Protein AF-A0A368BT81-F1 (afdb_monomer_lite)

Structure (mmCIF, N/CA/C/O backbone):
data_AF-A0A368BT81-F1
#
_entry.id   AF-A0A368BT81-F1
#
loop_
_atom_site.group_PDB
_atom_site.id
_atom_site.type_symbol
_atom_site.label_atom_id
_atom_site.label_alt_id
_atom_site.label_comp_id
_atom_site.label_asym_id
_atom_site.label_entity_id
_atom_site.label_seq_id
_atom_site.pdbx_PDB_ins_code
_atom_site.Cartn_x
_atom_site.Cartn_y
_atom_site.Cartn_z
_atom_site.occupancy
_atom_site.B_iso_or_equiv
_atom_site.auth_seq_id
_atom_site.auth_comp_id
_atom_site.auth_asym_id
_atom_site.auth_atom_id
_atom_site.pdbx_PDB_model_num
ATOM 1 N N . MET A 1 1 ? 61.295 -5.530 45.906 1.00 39.19 1 MET A N 1
ATOM 2 C CA . MET A 1 1 ? 62.249 -4.991 46.904 1.00 39.19 1 MET A CA 1
ATOM 3 C C . MET A 1 1 ? 62.894 -3.733 46.346 1.00 39.19 1 MET A C 1
ATOM 5 O O . MET A 1 1 ? 63.171 -3.727 45.154 1.00 39.19 1 MET A O 1
ATOM 9 N N . LYS A 1 2 ? 63.179 -2.768 47.238 1.00 37.91 2 LYS A N 1
ATOM 10 C CA . LYS A 1 2 ? 63.785 -1.427 47.054 1.00 37.91 2 LYS A CA 1
ATOM 11 C C . LYS A 1 2 ? 62.760 -0.340 46.673 1.00 37.91 2 LYS A C 1
ATOM 13 O O . LYS A 1 2 ? 62.373 -0.255 45.520 1.00 37.91 2 LYS A O 1
ATOM 18 N N . ALA A 1 3 ? 62.075 0.292 47.638 1.00 44.56 3 ALA A N 1
ATOM 19 C CA . ALA A 1 3 ? 62.545 1.270 48.649 1.00 44.56 3 ALA A CA 1
ATOM 20 C C . ALA A 1 3 ? 62.992 2.573 47.956 1.00 44.56 3 ALA A C 1
ATOM 22 O O . ALA A 1 3 ? 63.859 2.506 47.097 1.00 44.56 3 ALA A O 1
ATOM 23 N N . LEU A 1 4 ? 62.353 3.732 48.144 1.00 42.94 4 LEU A N 1
ATOM 24 C CA . LEU A 1 4 ? 62.152 4.552 49.359 1.00 42.94 4 LEU A CA 1
ATOM 25 C C . LEU A 1 4 ? 62.908 5.869 49.096 1.00 42.94 4 LEU A C 1
ATOM 27 O O . LEU A 1 4 ? 64.053 5.793 48.676 1.00 42.94 4 LEU A O 1
ATOM 31 N N . PHE A 1 5 ? 62.266 7.022 49.317 1.00 42.41 5 PHE A N 1
ATOM 32 C CA . PHE A 1 5 ? 62.770 8.253 49.971 1.00 42.41 5 PHE A CA 1
ATOM 33 C C . PHE A 1 5 ? 61.953 9.467 49.464 1.00 42.41 5 PHE A C 1
ATOM 35 O O . PHE A 1 5 ? 61.964 9.735 48.271 1.00 42.41 5 PHE A O 1
ATOM 42 N N . LEU A 1 6 ? 61.013 10.055 50.219 1.00 39.91 6 LEU A N 1
ATOM 43 C CA . LEU A 1 6 ? 61.105 10.924 51.417 1.00 39.91 6 LEU A CA 1
ATOM 44 C C . LEU A 1 6 ? 61.623 12.349 51.120 1.00 39.91 6 LEU A C 1
ATOM 46 O O . LEU A 1 6 ? 62.578 12.504 50.371 1.00 39.91 6 LEU A O 1
ATOM 50 N N . PHE A 1 7 ? 61.020 13.316 51.832 1.00 41.81 7 PHE A N 1
ATOM 51 C CA . PHE A 1 7 ? 61.284 14.768 51.977 1.00 41.81 7 PHE A CA 1
ATOM 52 C C . PHE A 1 7 ? 60.368 15.707 51.158 1.00 41.81 7 PHE A C 1
ATOM 54 O O . PHE A 1 7 ? 60.440 15.705 49.939 1.00 41.81 7 PHE A O 1
ATOM 61 N N . LEU A 1 8 ? 59.371 16.431 51.703 1.00 36.88 8 LEU A N 1
ATOM 62 C CA . LEU A 1 8 ? 59.187 17.264 52.924 1.00 36.88 8 LEU A CA 1
ATOM 63 C C . LEU A 1 8 ? 59.533 18.756 52.694 1.00 36.88 8 LEU A C 1
ATOM 65 O O . LEU A 1 8 ? 60.581 19.069 52.144 1.00 36.88 8 LEU A O 1
ATOM 69 N N . PHE A 1 9 ? 58.651 19.611 53.241 1.00 36.41 9 PHE A N 1
ATOM 70 C CA . PHE A 1 9 ? 58.668 21.077 53.457 1.00 36.41 9 PHE A CA 1
ATOM 71 C C . PHE A 1 9 ? 58.019 21.964 52.370 1.00 36.41 9 PHE A C 1
ATOM 73 O O . PHE A 1 9 ? 58.497 22.033 51.248 1.00 36.41 9 PHE A O 1
ATOM 80 N N . LEU A 1 10 ? 56.808 22.515 52.581 1.00 44.69 10 LEU A N 1
ATOM 81 C CA . LEU A 1 10 ? 56.410 23.695 53.397 1.00 44.69 10 LEU A CA 1
ATOM 82 C C . LEU A 1 10 ? 57.115 24.994 52.980 1.00 44.69 10 LEU A C 1
ATOM 84 O O . LEU A 1 10 ? 58.282 25.167 53.302 1.00 44.69 10 LEU A O 1
ATOM 88 N N . CYS A 1 11 ? 56.358 25.922 52.379 1.00 36.38 11 CYS A N 1
ATOM 89 C CA . CYS A 1 11 ? 56.450 27.365 52.633 1.00 36.38 11 CYS A CA 1
ATOM 90 C C . CYS A 1 11 ? 55.198 28.101 52.117 1.00 36.38 11 CYS A C 1
ATOM 92 O O . CYS A 1 11 ? 54.561 27.707 51.145 1.00 36.38 11 CYS A O 1
ATOM 94 N N . ILE A 1 12 ? 54.845 29.141 52.861 1.00 47.12 12 ILE A N 1
ATOM 95 C CA . ILE A 1 12 ? 53.570 29.858 52.953 1.00 47.12 12 ILE A CA 1
ATOM 96 C C . ILE A 1 12 ? 53.611 31.106 52.059 1.00 47.12 12 ILE A C 1
ATOM 98 O O . ILE A 1 12 ? 54.648 31.760 52.032 1.00 47.12 12 ILE A O 1
ATOM 102 N N . ALA A 1 13 ? 52.492 31.508 51.443 1.00 41.16 13 ALA A N 1
ATOM 103 C CA . ALA A 1 13 ? 52.152 32.927 51.249 1.00 41.16 13 ALA A CA 1
ATOM 104 C C . ALA A 1 13 ? 50.686 33.115 50.821 1.00 41.16 13 ALA A C 1
ATOM 106 O O . ALA A 1 13 ? 50.216 32.527 49.851 1.00 41.16 13 ALA A O 1
ATOM 107 N N . ASN A 1 14 ? 49.991 33.967 51.573 1.00 42.78 14 ASN A N 1
ATOM 108 C CA . ASN A 1 14 ? 48.639 34.461 51.342 1.00 42.78 14 ASN A CA 1
ATOM 109 C C . ASN A 1 14 ? 48.528 35.278 50.044 1.00 42.78 14 ASN A C 1
ATOM 111 O O . ASN A 1 14 ? 49.334 36.179 49.823 1.00 42.78 14 ASN A O 1
ATOM 115 N N . TYR A 1 15 ? 47.456 35.064 49.277 1.00 32.12 15 TYR A N 1
ATOM 116 C CA . TYR A 1 15 ? 46.885 36.085 48.397 1.00 32.12 15 TYR A CA 1
ATOM 117 C C . TYR A 1 15 ? 45.375 35.845 48.230 1.00 32.12 15 TYR A C 1
ATOM 119 O O . TYR A 1 15 ? 44.945 34.792 47.769 1.00 32.12 15 TYR A O 1
ATOM 127 N N . SER A 1 16 ? 44.583 36.828 48.645 1.00 41.78 16 SER A N 1
ATOM 128 C CA . SER A 1 16 ? 43.160 37.029 48.338 1.00 41.78 16 SER A CA 1
ATOM 129 C C . SER A 1 16 ? 43.106 38.432 47.717 1.00 41.78 16 SER A C 1
ATOM 131 O O . SER A 1 16 ? 43.841 39.286 48.227 1.00 41.78 16 SER A O 1
ATOM 133 N N . PRO A 1 17 ? 42.357 38.712 46.629 1.00 40.81 17 PRO A N 1
ATOM 134 C CA . PRO A 1 17 ? 40.891 38.818 46.714 1.00 40.81 17 PRO A CA 1
ATOM 135 C C . PRO A 1 17 ? 40.129 38.461 45.412 1.00 40.81 17 PRO A C 1
ATOM 137 O O . PRO A 1 17 ? 40.722 38.328 44.346 1.00 40.81 17 PRO A O 1
ATOM 140 N N . GLY A 1 18 ? 38.792 38.385 45.473 1.00 31.86 18 GLY A N 1
ATOM 141 C CA . GLY A 1 18 ? 37.951 38.502 44.270 1.00 31.86 18 GLY A CA 1
ATOM 142 C C . GLY A 1 18 ? 36.583 37.822 44.341 1.00 31.86 18 GLY A C 1
ATOM 143 O O . GLY A 1 18 ? 36.461 36.645 44.033 1.00 31.86 18 GLY A O 1
ATOM 144 N N . GLU A 1 19 ? 35.585 38.601 44.751 1.00 34.53 19 GLU A N 1
ATOM 145 C CA . GLU A 1 19 ? 34.126 38.485 44.569 1.00 34.53 19 GLU A CA 1
ATOM 146 C C . GLU A 1 19 ? 33.518 37.263 43.834 1.00 34.53 19 GLU A C 1
ATOM 148 O O . GLU A 1 19 ? 33.597 37.090 42.621 1.00 34.53 19 GLU A O 1
ATOM 153 N N . GLU A 1 20 ? 32.789 36.471 44.621 1.00 33.62 20 GLU A N 1
ATOM 154 C CA . GLU A 1 20 ? 31.358 36.161 44.479 1.00 33.62 20 GLU A CA 1
ATOM 155 C C . GLU A 1 20 ? 30.707 36.188 43.074 1.00 33.62 20 GLU A C 1
ATOM 157 O O . GLU A 1 20 ? 30.262 37.224 42.590 1.00 33.62 20 GLU A O 1
ATOM 162 N N . LYS A 1 21 ? 30.438 34.992 42.521 1.00 34.47 21 LYS A N 1
ATOM 163 C CA . LYS A 1 21 ? 29.143 34.673 41.884 1.00 34.47 21 LYS A CA 1
ATOM 164 C C . LYS A 1 21 ? 28.707 33.251 42.249 1.00 34.47 21 LYS A C 1
ATOM 166 O O . LYS A 1 21 ? 29.282 32.269 41.787 1.00 34.47 21 LYS A O 1
ATOM 171 N N . LYS A 1 22 ? 27.670 33.150 43.088 1.00 36.19 22 LYS A N 1
ATOM 172 C CA . LYS A 1 22 ? 26.944 31.904 43.385 1.00 36.19 22 LYS A CA 1
ATOM 173 C C . LYS A 1 22 ? 26.352 31.303 42.098 1.00 36.19 22 LYS A C 1
ATOM 175 O O . LYS A 1 22 ? 25.669 32.030 41.375 1.00 36.19 22 LYS A O 1
ATOM 180 N N . PRO A 1 23 ? 26.512 29.994 41.838 1.00 34.69 23 PRO A N 1
ATOM 181 C CA . PRO A 1 23 ? 25.717 29.301 40.836 1.00 34.69 23 PRO A CA 1
ATOM 182 C C . PRO A 1 23 ? 24.285 29.150 41.358 1.00 34.69 23 PRO A C 1
ATOM 184 O O . PRO A 1 23 ? 24.061 28.649 42.461 1.00 34.69 23 PRO A O 1
ATOM 187 N N . VAL A 1 24 ? 23.316 29.596 40.565 1.00 44.09 24 VAL A N 1
ATOM 188 C CA . VAL A 1 24 ? 21.895 29.317 40.789 1.00 44.09 24 VAL A CA 1
ATOM 189 C C . VAL A 1 24 ? 21.665 27.817 40.552 1.00 44.09 24 VAL A C 1
ATOM 191 O O . VAL A 1 24 ? 22.073 27.315 39.503 1.00 44.09 24 VAL A O 1
ATOM 194 N N . PRO A 1 25 ? 21.043 27.079 41.489 1.00 41.53 25 PRO A N 1
ATOM 195 C CA . PRO A 1 25 ? 20.735 25.670 41.290 1.00 41.53 25 PRO A CA 1
ATOM 196 C C . PRO A 1 25 ? 19.601 25.521 40.268 1.00 41.53 25 PRO A C 1
ATOM 198 O O . PRO A 1 25 ? 18.537 26.124 40.405 1.00 41.53 25 PRO A O 1
ATOM 201 N N . SER A 1 26 ? 19.836 24.715 39.234 1.00 43.62 26 SER A N 1
ATOM 202 C CA . SER A 1 26 ? 18.817 24.323 38.261 1.00 43.62 26 SER A CA 1
ATOM 203 C C . SER A 1 26 ? 17.774 23.395 38.907 1.00 43.62 26 SER A C 1
ATOM 205 O O . SER A 1 26 ? 18.171 22.439 39.581 1.00 43.62 26 SER A O 1
ATOM 207 N N . PRO A 1 27 ? 16.465 23.636 38.708 1.00 41.25 27 PRO A N 1
ATOM 208 C CA . PRO A 1 27 ? 15.399 22.767 39.203 1.00 41.25 27 PRO A CA 1
ATOM 209 C C . PRO A 1 27 ? 15.317 21.435 38.420 1.00 41.25 27 PRO A C 1
ATOM 211 O O . PRO A 1 27 ? 15.918 21.309 37.351 1.00 41.25 27 PRO A O 1
ATOM 214 N N . PRO A 1 28 ? 14.639 20.417 38.986 1.00 33.12 28 PRO A N 1
ATOM 215 C CA . PRO A 1 28 ? 14.819 19.012 38.633 1.00 33.12 28 PRO A CA 1
ATOM 216 C C . PRO A 1 28 ? 14.169 18.599 37.308 1.00 33.12 28 PRO A C 1
ATOM 218 O O . PRO A 1 28 ? 13.239 19.222 36.811 1.00 33.12 28 PRO A O 1
ATOM 221 N N . SER A 1 29 ? 14.690 17.485 36.792 1.00 40.88 29 SER A N 1
ATOM 222 C CA . SER A 1 29 ? 14.324 16.768 35.573 1.00 40.88 29 SER A CA 1
ATOM 223 C C . SER A 1 29 ? 12.821 16.654 35.309 1.00 40.88 29 SER A C 1
ATOM 225 O O . SER A 1 29 ? 12.108 15.940 36.017 1.00 40.88 29 SER A O 1
ATOM 227 N N . GLU A 1 30 ? 12.390 17.216 34.185 1.00 30.91 30 GLU A N 1
ATOM 228 C CA . GLU A 1 30 ? 11.173 16.809 33.495 1.00 30.91 30 GLU A CA 1
ATOM 229 C C . GLU A 1 30 ? 11.579 15.937 32.304 1.00 30.91 30 GLU A C 1
ATOM 231 O O . GLU A 1 30 ? 12.099 16.406 31.292 1.00 30.91 30 GLU A O 1
ATOM 236 N N . HIS A 1 31 ? 11.375 14.626 32.435 1.00 39.38 31 HIS A N 1
ATOM 237 C CA . HIS A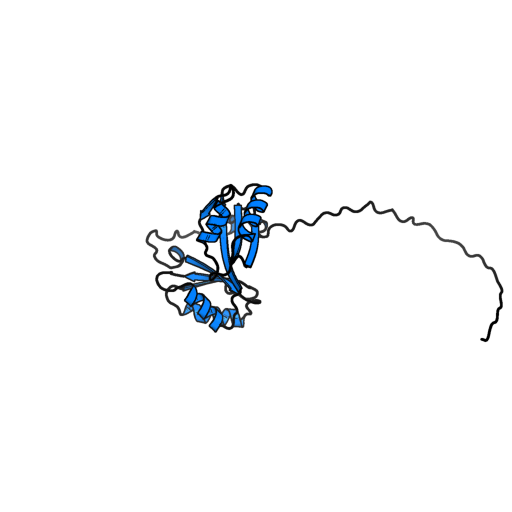 1 31 ? 11.343 13.726 31.288 1.00 39.38 31 HIS A CA 1
ATOM 238 C C . HIS A 1 31 ? 10.031 13.959 30.528 1.00 39.38 31 HIS A C 1
ATOM 240 O O . HIS A 1 31 ? 9.094 13.165 30.613 1.00 39.38 31 HIS A O 1
ATOM 246 N N . GLU A 1 32 ? 9.956 15.051 29.768 1.00 33.09 32 GLU A N 1
ATOM 247 C CA . GLU A 1 32 ? 8.962 15.180 28.708 1.00 33.09 32 GLU A CA 1
ATOM 248 C C . GLU A 1 32 ? 9.380 14.273 27.551 1.00 33.09 32 GLU A C 1
ATOM 250 O O . GLU A 1 32 ? 10.234 14.594 26.723 1.00 33.09 32 GLU A O 1
ATOM 255 N N . GLY A 1 33 ? 8.780 13.083 27.513 1.00 33.88 33 GLY A N 1
ATOM 256 C CA . GLY A 1 33 ? 8.820 12.222 26.344 1.00 33.88 33 GLY A CA 1
ATOM 257 C C . GLY A 1 33 ? 8.284 12.999 25.149 1.00 33.88 33 GLY A C 1
ATOM 258 O O . GLY A 1 33 ? 7.080 13.239 25.049 1.00 33.88 33 GLY A O 1
ATOM 259 N N . ALA A 1 34 ? 9.187 13.394 24.252 1.00 35.62 34 ALA A N 1
ATOM 260 C CA . ALA A 1 34 ? 8.859 14.003 22.979 1.00 35.62 34 ALA A CA 1
ATOM 261 C C . ALA A 1 34 ? 7.937 13.049 22.204 1.00 35.62 34 ALA A C 1
ATOM 263 O O . ALA A 1 34 ? 8.385 12.126 21.523 1.00 35.62 34 ALA A O 1
ATOM 264 N N . LYS A 1 35 ? 6.621 13.249 22.336 1.00 42.78 35 LYS A N 1
ATOM 265 C CA . LYS A 1 35 ? 5.619 12.594 21.499 1.00 42.78 35 LYS A CA 1
ATOM 266 C C . LYS A 1 35 ? 5.916 13.017 20.072 1.00 42.78 35 LYS A C 1
ATOM 268 O O . LYS A 1 35 ? 5.676 14.161 19.692 1.00 42.78 35 LYS A O 1
ATOM 273 N N . GLN A 1 36 ? 6.465 12.098 19.292 1.00 45.38 36 GLN A N 1
ATOM 274 C CA . GLN A 1 36 ? 6.692 12.296 17.873 1.00 45.38 36 GLN A CA 1
ATOM 275 C C . GLN A 1 36 ? 5.348 12.646 17.221 1.00 45.38 36 GLN A C 1
ATOM 277 O O . GLN A 1 36 ? 4.456 11.806 17.110 1.00 45.38 36 GLN A O 1
ATOM 282 N N . LEU A 1 37 ? 5.166 13.924 16.869 1.00 53.62 37 LEU A N 1
ATOM 283 C CA . LEU A 1 37 ? 3.942 14.412 16.238 1.00 53.62 37 LEU A CA 1
ATOM 284 C C . LEU A 1 37 ? 3.671 13.616 14.957 1.00 53.62 37 LEU A C 1
ATOM 286 O O . LEU A 1 37 ? 4.555 13.479 14.109 1.00 53.62 37 LEU A O 1
ATOM 290 N N . CYS A 1 38 ? 2.429 13.152 14.799 1.00 54.12 38 CYS A N 1
ATOM 291 C CA . CYS A 1 38 ? 1.984 12.428 13.614 1.00 54.12 38 CYS A CA 1
ATOM 292 C C . CYS A 1 38 ? 2.273 13.257 12.343 1.00 54.12 38 CYS A C 1
ATOM 294 O O . CYS A 1 38 ? 1.792 14.391 12.235 1.00 54.12 38 CYS A O 1
ATOM 296 N N . PRO A 1 39 ? 3.016 12.718 11.357 1.00 59.88 39 PRO A N 1
ATOM 297 C CA . PRO A 1 39 ? 3.381 13.451 10.143 1.00 59.88 39 PRO A CA 1
ATOM 298 C C . PRO A 1 39 ? 2.161 13.893 9.319 1.00 59.88 39 PRO A C 1
ATOM 300 O O . PRO A 1 39 ? 2.221 14.912 8.634 1.00 59.88 39 PRO A O 1
ATOM 303 N N . LEU A 1 40 ? 1.022 13.199 9.446 1.00 57.00 40 LEU A N 1
ATOM 304 C CA . LEU A 1 40 ? -0.236 13.584 8.795 1.00 57.00 40 LEU A CA 1
ATOM 305 C C . LEU A 1 40 ? -0.830 14.890 9.345 1.00 57.00 40 LEU A C 1
ATOM 307 O O . LEU A 1 40 ? -1.544 15.577 8.622 1.00 57.00 40 LEU A O 1
ATOM 311 N N . CYS A 1 41 ? -0.521 15.257 10.591 1.00 59.22 41 CYS A N 1
ATOM 312 C CA . CYS A 1 41 ? -1.019 16.484 11.217 1.00 59.22 41 CYS A CA 1
ATOM 313 C C . CYS A 1 41 ? -0.232 17.738 10.799 1.00 59.22 41 CYS A C 1
ATOM 315 O O . CYS A 1 41 ? -0.654 18.846 11.112 1.00 59.22 41 CYS A O 1
ATOM 317 N N . LYS A 1 42 ? 0.901 17.584 10.098 1.00 57.06 42 LYS A N 1
ATOM 318 C CA . LYS A 1 42 ? 1.726 18.704 9.610 1.00 57.06 42 LYS A CA 1
ATOM 319 C C . LYS A 1 42 ? 1.352 19.177 8.201 1.00 57.06 42 LYS A C 1
ATOM 321 O O . LYS A 1 42 ? 1.935 20.144 7.719 1.00 57.06 42 LYS A O 1
ATOM 326 N N . LEU A 1 43 ? 0.417 18.512 7.518 1.00 55.62 43 LEU A N 1
ATOM 327 C CA . LEU A 1 43 ? 0.024 18.899 6.163 1.00 55.62 43 LEU A CA 1
ATOM 328 C C . LEU A 1 43 ? -0.997 20.051 6.216 1.00 55.62 43 LEU A C 1
ATOM 330 O O . LEU A 1 43 ? -2.061 19.874 6.813 1.00 55.62 43 LEU A O 1
ATOM 334 N N . PRO A 1 44 ? -0.714 21.216 5.599 1.00 49.22 44 PRO A N 1
ATOM 335 C CA . PRO A 1 44 ? -1.661 22.324 5.558 1.00 49.22 44 PRO A CA 1
ATOM 336 C C . PRO A 1 44 ? -2.970 21.890 4.891 1.00 49.22 44 PRO A C 1
ATOM 338 O O . PRO A 1 44 ? -2.987 21.087 3.953 1.00 49.22 44 PRO A O 1
ATOM 341 N N . GLY A 1 45 ? -4.084 22.427 5.395 1.00 57.88 45 GLY A N 1
ATOM 342 C CA . GLY A 1 45 ? -5.416 22.141 4.876 1.00 57.88 45 GLY A CA 1
ATOM 343 C C . GLY A 1 45 ? -5.495 22.371 3.365 1.00 57.88 45 GLY A C 1
ATOM 344 O O . GLY A 1 45 ? -4.941 23.330 2.830 1.00 57.88 45 GLY A O 1
ATOM 345 N N . ARG A 1 46 ? -6.226 21.495 2.666 1.00 57.88 46 ARG A N 1
ATOM 346 C CA . ARG A 1 46 ? -6.365 21.491 1.195 1.00 57.88 46 ARG A CA 1
ATOM 347 C C . ARG A 1 46 ? -6.911 22.796 0.589 1.00 57.88 46 ARG A C 1
ATOM 349 O O . ARG A 1 46 ? -6.912 22.925 -0.629 1.00 57.88 46 ARG A O 1
ATOM 356 N N . ALA A 1 47 ? -7.376 23.742 1.403 1.00 52.00 47 ALA A N 1
ATOM 357 C CA . ALA A 1 47 ? -7.995 24.989 0.965 1.00 52.00 47 ALA A CA 1
ATOM 358 C C . ALA A 1 47 ? -7.086 25.844 0.057 1.00 52.00 47 ALA A C 1
ATOM 360 O O . ALA A 1 47 ? -7.578 26.396 -0.922 1.00 52.00 47 ALA A O 1
ATOM 361 N N . ASN A 1 48 ? -5.766 25.873 0.285 1.00 46.16 48 ASN A N 1
ATOM 362 C CA . ASN A 1 48 ? -4.844 26.683 -0.532 1.00 46.16 48 ASN A CA 1
ATOM 363 C C . ASN A 1 48 ? -4.571 26.118 -1.942 1.00 46.16 48 ASN A C 1
ATOM 365 O O . ASN A 1 48 ? -4.067 26.840 -2.796 1.00 46.16 48 ASN A O 1
ATOM 369 N N . LEU A 1 49 ? -4.916 24.855 -2.223 1.00 50.66 49 LEU A N 1
ATOM 370 C CA . LEU A 1 49 ? -4.710 24.217 -3.537 1.00 50.66 49 LEU A CA 1
ATOM 371 C C . LEU A 1 49 ? -5.884 24.422 -4.513 1.00 50.66 49 LEU A C 1
ATOM 373 O O . LEU A 1 49 ? -5.775 24.057 -5.681 1.00 50.66 49 LEU A O 1
ATOM 377 N N . PHE A 1 50 ? -7.001 24.997 -4.058 1.00 49.69 50 PHE A N 1
ATOM 378 C CA . PHE A 1 50 ? -8.234 25.141 -4.846 1.00 49.69 50 PHE A CA 1
ATOM 379 C C . PHE A 1 50 ? -8.522 26.572 -5.323 1.00 49.69 50 PHE A C 1
ATOM 381 O O . PHE A 1 50 ? -9.631 26.853 -5.765 1.00 49.69 50 PHE A O 1
ATOM 388 N N . ALA A 1 51 ? -7.536 27.473 -5.296 1.00 53.09 51 ALA A N 1
ATOM 389 C CA . ALA A 1 51 ? -7.689 28.830 -5.834 1.00 53.09 51 ALA A CA 1
ATOM 390 C C . ALA A 1 51 ? -7.774 28.888 -7.380 1.00 53.09 51 ALA A C 1
ATOM 392 O O . ALA A 1 51 ? -7.997 29.954 -7.946 1.00 53.09 51 ALA A O 1
ATOM 393 N N . GLY A 1 52 ? -7.606 27.756 -8.075 1.00 53.88 52 GLY A N 1
ATOM 394 C CA . GLY A 1 52 ? -7.820 27.633 -9.519 1.00 53.88 52 GLY A CA 1
ATOM 395 C C . GLY A 1 52 ? -9.223 27.131 -9.871 1.00 53.88 52 GLY A C 1
ATOM 396 O O . GLY A 1 52 ? -9.858 26.410 -9.101 1.00 53.88 52 GLY A O 1
ATOM 397 N N . THR A 1 53 ? -9.701 27.462 -11.072 1.00 45.25 53 THR A N 1
ATOM 398 C CA . THR A 1 53 ? -10.948 26.921 -11.628 1.00 45.25 53 THR A CA 1
ATOM 399 C C . THR A 1 53 ? -10.813 25.409 -11.833 1.00 45.25 53 THR A C 1
ATOM 401 O O . THR A 1 53 ? -10.244 24.923 -12.808 1.00 45.25 53 THR A O 1
ATOM 404 N N . VAL A 1 54 ? -11.325 24.627 -10.881 1.00 54.62 54 VAL A N 1
ATOM 405 C CA . VAL A 1 54 ? -11.349 23.165 -10.982 1.00 54.62 54 VAL A CA 1
ATOM 406 C C . VAL A 1 54 ? -12.284 22.781 -12.128 1.00 54.62 54 VAL A C 1
ATOM 408 O O . VAL A 1 54 ? -13.507 22.800 -11.983 1.00 54.62 54 VAL A O 1
ATOM 411 N N . SER A 1 55 ? -11.721 22.411 -13.277 1.00 61.97 55 SER A N 1
ATOM 412 C CA . SER A 1 55 ? -12.487 21.744 -14.325 1.00 61.97 55 SER A CA 1
ATOM 413 C C . SER A 1 55 ? -12.944 20.390 -13.778 1.00 61.97 55 SER A C 1
ATOM 415 O O . SER A 1 55 ? -12.149 19.484 -13.520 1.00 61.97 55 SER A O 1
ATOM 417 N N . ARG A 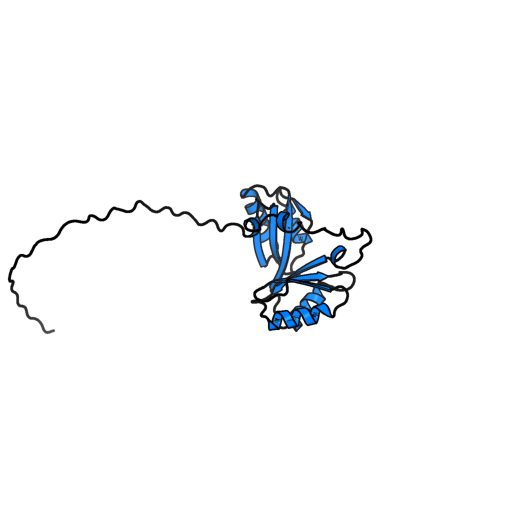1 56 ? -14.249 20.258 -13.512 1.00 63.00 56 ARG A N 1
ATOM 418 C CA . ARG A 1 56 ? -14.820 18.983 -13.067 1.00 63.00 56 ARG A CA 1
ATOM 419 C C . ARG A 1 56 ? -14.628 17.970 -14.189 1.00 63.00 56 ARG A C 1
ATOM 421 O O . ARG A 1 56 ? -15.008 18.223 -15.330 1.00 63.00 56 ARG A O 1
ATOM 428 N N . CYS A 1 57 ? -14.031 16.827 -13.866 1.00 69.56 57 CYS A N 1
ATOM 429 C CA . CYS A 1 57 ? -13.876 15.763 -14.845 1.00 69.56 57 CYS A CA 1
ATOM 430 C C . CYS A 1 57 ? -15.272 15.289 -15.297 1.00 69.56 57 CYS A C 1
ATOM 432 O O . CYS A 1 57 ? -16.132 15.093 -14.431 1.00 69.56 57 CYS A O 1
ATOM 434 N N . PRO A 1 58 ? -15.526 15.106 -16.607 1.00 76.12 58 PRO A N 1
ATOM 435 C CA . PRO A 1 58 ? -16.814 14.617 -17.085 1.00 76.12 58 PRO A CA 1
ATOM 436 C C . PRO A 1 58 ? -17.178 13.288 -16.419 1.00 76.12 58 PRO A C 1
ATOM 438 O O . PRO A 1 58 ? -16.315 12.427 -16.242 1.00 76.12 58 PRO A O 1
ATOM 441 N N . LEU A 1 59 ? -18.460 13.079 -16.103 1.00 73.50 59 LEU A N 1
ATOM 442 C CA . LEU A 1 59 ? -18.939 11.825 -15.497 1.00 73.50 59 LEU A CA 1
ATOM 443 C C . LEU A 1 59 ? -18.677 10.596 -16.389 1.00 73.50 59 LEU A C 1
ATOM 445 O O . LEU A 1 59 ? -18.604 9.470 -15.903 1.00 73.50 59 LEU A O 1
ATOM 449 N N . THR A 1 60 ? -18.478 10.822 -17.687 1.00 77.00 60 THR A N 1
ATOM 450 C CA . THR A 1 60 ? -18.147 9.815 -18.703 1.00 77.00 60 THR A CA 1
ATOM 451 C C . THR A 1 60 ? -16.642 9.561 -18.855 1.00 77.00 60 THR A C 1
ATOM 453 O O . THR A 1 60 ? -16.228 8.749 -19.685 1.00 77.00 60 THR A O 1
ATOM 456 N N . CYS A 1 61 ? -15.788 10.228 -18.070 1.00 73.81 61 CYS A N 1
ATOM 457 C CA . CYS A 1 61 ? -14.342 10.099 -18.191 1.00 73.81 61 CYS A CA 1
ATOM 458 C C . CYS A 1 61 ? -13.874 8.673 -17.850 1.00 73.81 61 CYS A C 1
ATOM 460 O O . CYS A 1 61 ? -13.934 8.219 -16.706 1.00 73.81 61 CYS A O 1
ATOM 462 N N . SER A 1 62 ? -13.354 7.980 -18.864 1.00 77.94 62 SER A N 1
ATOM 463 C CA . SER A 1 62 ? -12.764 6.638 -18.744 1.00 77.94 62 SER A CA 1
ATOM 464 C C . SER A 1 62 ? -11.236 6.668 -18.640 1.00 77.94 62 SER A C 1
ATOM 466 O O . SER A 1 62 ? -10.580 5.630 -18.726 1.00 77.94 62 SER A O 1
ATOM 468 N N . LYS A 1 63 ? -10.648 7.859 -18.454 1.00 81.44 63 LYS A N 1
ATOM 469 C CA . LYS A 1 63 ? -9.204 8.008 -18.265 1.00 81.44 63 LYS A CA 1
ATOM 470 C C . LYS A 1 63 ? -8.766 7.337 -16.966 1.00 81.44 63 LYS A C 1
ATOM 472 O O . LYS A 1 63 ? -9.516 7.230 -15.990 1.00 81.44 63 LYS A O 1
ATOM 477 N N . ILE A 1 64 ? -7.498 6.946 -16.942 1.00 82.62 64 ILE A N 1
ATOM 478 C CA . ILE A 1 64 ? -6.871 6.294 -15.796 1.00 82.62 64 ILE A CA 1
ATOM 479 C C . ILE A 1 64 ? -6.981 7.121 -14.511 1.00 82.62 64 ILE A C 1
ATOM 481 O O . ILE A 1 64 ? -7.231 6.541 -13.463 1.00 82.62 64 ILE A O 1
ATOM 485 N N . CYS A 1 65 ? -6.938 8.456 -14.585 1.00 77.62 65 CYS A N 1
ATOM 486 C CA . CYS A 1 65 ? -7.130 9.338 -13.431 1.00 77.62 65 CYS A CA 1
ATOM 487 C C . CYS A 1 65 ? -8.484 9.147 -12.714 1.00 77.62 65 CYS A C 1
ATOM 489 O O . CYS A 1 65 ? -8.557 9.369 -11.508 1.00 77.62 65 CYS A O 1
ATOM 491 N N . CYS A 1 66 ? -9.528 8.691 -13.419 1.00 77.50 66 CYS A N 1
ATOM 492 C CA . CYS A 1 66 ? -10.878 8.507 -12.875 1.00 77.50 66 CYS A CA 1
ATOM 493 C C . CYS A 1 66 ? -11.209 7.049 -12.531 1.00 77.50 66 CYS A C 1
ATOM 495 O O . CYS A 1 66 ? -11.960 6.800 -11.590 1.00 77.50 66 CYS A O 1
ATOM 497 N N . LYS A 1 67 ? -10.693 6.083 -13.302 1.00 83.19 67 LYS A N 1
ATOM 498 C CA . LYS A 1 67 ? -11.055 4.654 -13.181 1.00 83.19 67 LYS A CA 1
ATOM 499 C C . LYS A 1 67 ? -9.903 3.742 -12.754 1.00 83.19 67 LYS A C 1
ATOM 501 O O . LYS A 1 67 ? -10.127 2.563 -12.495 1.00 83.19 67 LYS A O 1
ATOM 506 N N . GLY A 1 68 ? -8.680 4.261 -12.705 1.00 89.25 68 GLY A N 1
ATOM 507 C CA . GLY A 1 68 ? -7.507 3.505 -12.288 1.00 89.25 68 GLY A CA 1
ATOM 508 C C . GLY A 1 68 ? -7.478 3.268 -10.781 1.00 89.25 68 GLY A C 1
ATOM 509 O O . GLY A 1 68 ? -7.903 4.126 -10.003 1.00 89.25 68 GLY A O 1
ATOM 510 N N . LYS A 1 69 ? -6.926 2.122 -10.385 1.00 92.62 69 LYS A N 1
ATOM 511 C CA . LYS A 1 69 ? -6.550 1.827 -9.000 1.00 92.62 69 LYS A CA 1
ATOM 512 C C . LYS A 1 69 ? -5.153 2.370 -8.718 1.00 92.62 69 LYS A C 1
ATOM 514 O O . LYS A 1 69 ? -4.387 2.604 -9.649 1.00 92.62 69 LYS A O 1
ATOM 519 N N . SER A 1 70 ? -4.832 2.570 -7.448 1.00 92.44 70 SER A N 1
ATOM 520 C CA . SER A 1 70 ? -3.485 2.950 -7.021 1.00 92.44 70 SER A CA 1
ATOM 521 C C . SER A 1 70 ? -2.783 1.749 -6.401 1.00 92.44 70 SER A C 1
ATOM 523 O O . SER A 1 70 ? -3.434 0.888 -5.822 1.00 92.44 70 SER A O 1
ATOM 525 N N . ILE A 1 71 ? -1.466 1.704 -6.535 1.00 95.00 71 ILE A N 1
ATOM 526 C CA . ILE A 1 71 ? -0.572 0.836 -5.772 1.00 95.00 71 ILE A CA 1
ATOM 527 C C . ILE A 1 71 ? 0.602 1.687 -5.297 1.00 95.00 71 ILE A C 1
ATOM 529 O O . ILE A 1 71 ? 1.045 2.597 -6.009 1.00 95.00 71 ILE A O 1
ATOM 533 N N . VAL A 1 72 ? 1.090 1.404 -4.094 1.00 96.06 72 VAL A N 1
ATOM 534 C CA . VAL A 1 72 ? 2.335 1.974 -3.586 1.00 96.06 72 VAL A CA 1
ATOM 535 C C . VAL A 1 72 ? 3.288 0.832 -3.289 1.00 96.06 72 VAL A C 1
ATOM 537 O O . VAL A 1 72 ? 3.022 0.006 -2.422 1.00 96.06 72 VAL A O 1
ATOM 540 N N . LEU A 1 73 ? 4.376 0.773 -4.046 1.00 96.75 73 LEU A N 1
ATOM 541 C CA . LEU A 1 73 ? 5.442 -0.197 -3.839 1.00 96.75 73 LEU A CA 1
ATOM 542 C C . LEU A 1 73 ? 6.499 0.437 -2.943 1.00 96.75 73 LEU A C 1
ATOM 544 O O . LEU A 1 73 ? 6.986 1.525 -3.255 1.00 96.75 73 LEU A O 1
ATOM 548 N N . VAL A 1 74 ? 6.847 -0.241 -1.857 1.00 96.31 74 VAL A N 1
ATOM 549 C CA . VAL A 1 74 ? 7.966 0.147 -0.999 1.00 96.31 74 VAL A CA 1
ATOM 550 C C . VAL A 1 74 ? 9.206 -0.557 -1.523 1.00 96.31 74 VAL A C 1
ATOM 552 O O . VAL A 1 74 ? 9.191 -1.773 -1.736 1.00 96.31 74 VAL A O 1
ATOM 555 N N . ILE A 1 75 ? 10.253 0.212 -1.793 1.00 95.44 75 ILE A N 1
ATOM 556 C CA . ILE A 1 75 ? 11.511 -0.298 -2.329 1.00 95.44 75 ILE A CA 1
ATOM 557 C C . ILE A 1 75 ? 12.589 -0.379 -1.247 1.00 95.44 75 ILE A C 1
ATOM 559 O O . ILE A 1 75 ? 12.489 0.239 -0.188 1.00 95.44 75 ILE A O 1
ATOM 563 N N . GLU A 1 76 ? 13.630 -1.153 -1.520 1.00 93.56 76 GLU A N 1
ATOM 564 C CA . GLU A 1 76 ? 14.856 -1.144 -0.731 1.00 93.56 76 GLU A CA 1
ATOM 565 C C . GLU A 1 76 ? 15.676 0.117 -1.042 1.00 93.56 76 GLU A C 1
ATOM 567 O O . GLU A 1 76 ? 15.901 0.452 -2.207 1.00 93.56 76 GLU A O 1
ATOM 572 N N . GLY A 1 77 ? 16.118 0.820 0.003 1.00 91.62 77 GLY A N 1
ATOM 573 C CA . GLY A 1 77 ? 16.848 2.080 -0.132 1.00 91.62 77 GLY A CA 1
ATOM 574 C C . GLY A 1 77 ? 15.968 3.250 -0.583 1.00 91.62 77 GLY A C 1
ATOM 575 O O . GLY A 1 77 ? 14.787 3.338 -0.239 1.00 91.62 77 GLY A O 1
ATOM 576 N N . ILE A 1 78 ? 16.571 4.178 -1.326 1.00 91.12 78 ILE A N 1
ATOM 577 C CA . ILE A 1 78 ? 15.914 5.369 -1.876 1.00 91.12 78 ILE A CA 1
ATOM 578 C C . ILE A 1 78 ? 16.140 5.443 -3.386 1.00 91.12 78 ILE A C 1
ATOM 580 O O . ILE A 1 78 ? 17.156 4.978 -3.903 1.00 91.12 78 ILE A O 1
ATOM 584 N N . ILE A 1 79 ? 15.185 6.032 -4.099 1.00 91.50 79 ILE A N 1
ATOM 585 C CA . ILE A 1 79 ? 15.310 6.330 -5.526 1.00 91.50 79 IL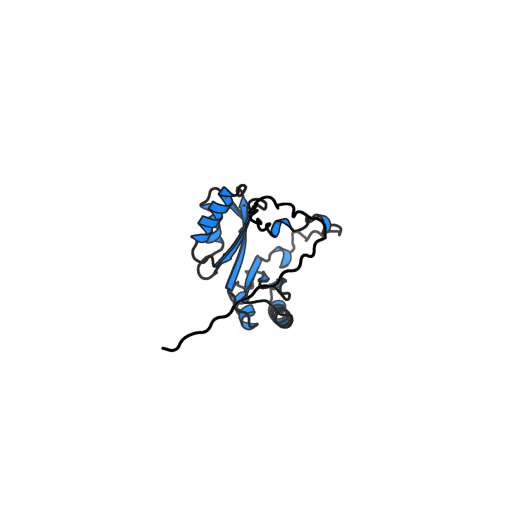E A CA 1
ATOM 586 C C . ILE A 1 79 ? 16.310 7.482 -5.694 1.00 91.50 79 ILE A C 1
ATOM 588 O O . ILE A 1 79 ? 16.140 8.533 -5.089 1.00 91.50 79 ILE A O 1
ATOM 592 N N . ASP A 1 80 ? 17.322 7.325 -6.540 1.00 92.12 80 ASP A N 1
ATOM 593 C CA . ASP A 1 80 ? 18.180 8.422 -6.998 1.00 92.12 80 ASP A CA 1
ATOM 594 C C . ASP A 1 80 ? 17.633 9.043 -8.301 1.00 92.12 80 ASP A C 1
ATOM 596 O O . ASP A 1 80 ? 16.699 8.528 -8.923 1.00 92.12 80 ASP A O 1
ATOM 600 N N . SER A 1 81 ? 18.211 10.154 -8.765 1.00 92.25 81 SER A N 1
ATOM 601 C CA . SER A 1 81 ? 17.754 10.841 -9.990 1.00 92.25 81 SER A CA 1
ATOM 602 C C . SER A 1 81 ? 17.764 9.938 -11.234 1.00 92.25 81 SER A C 1
ATOM 604 O O . SER A 1 81 ? 16.862 9.997 -12.081 1.00 92.25 81 SER A O 1
ATOM 606 N N . ASN A 1 82 ? 18.760 9.055 -11.341 1.00 92.94 82 ASN A N 1
ATOM 607 C CA . ASN A 1 82 ? 18.874 8.116 -12.456 1.00 92.94 82 ASN A CA 1
ATOM 608 C C . ASN A 1 82 ? 17.822 7.008 -12.348 1.00 92.94 82 ASN A C 1
ATOM 610 O O . ASN A 1 82 ? 17.163 6.660 -13.328 1.00 92.94 82 ASN A O 1
ATOM 614 N N . GLY A 1 83 ? 17.622 6.488 -11.145 1.00 92.44 83 GLY A N 1
ATOM 615 C CA . GLY A 1 83 ? 16.576 5.554 -10.780 1.00 92.44 83 GLY A CA 1
ATOM 616 C C . GLY A 1 83 ? 15.179 6.049 -11.114 1.00 92.44 83 GLY A C 1
ATOM 617 O O . GLY A 1 83 ? 14.423 5.340 -11.781 1.00 92.44 83 GLY A O 1
ATOM 618 N N . ALA A 1 84 ? 14.871 7.288 -10.733 1.00 92.50 84 ALA A N 1
ATOM 619 C CA . ALA A 1 84 ? 13.619 7.960 -11.066 1.00 92.50 84 ALA A CA 1
ATOM 620 C C . ALA A 1 84 ? 13.402 7.986 -12.585 1.00 92.50 84 ALA A C 1
ATOM 622 O O . ALA A 1 84 ? 12.334 7.621 -13.081 1.00 92.50 84 ALA A O 1
ATOM 623 N N . SER A 1 85 ? 14.445 8.339 -13.343 1.00 92.38 85 SER A N 1
ATOM 624 C CA . SER A 1 85 ? 14.409 8.372 -14.809 1.00 92.38 85 SER A CA 1
ATOM 625 C C . SER A 1 85 ? 14.159 6.987 -15.421 1.00 92.38 85 SER A C 1
ATOM 627 O O . SER A 1 85 ? 13.331 6.856 -16.328 1.00 92.38 85 SER A O 1
ATOM 629 N N . ARG A 1 86 ? 14.804 5.933 -14.895 1.00 94.06 86 ARG A N 1
ATOM 630 C CA . ARG A 1 86 ? 14.581 4.540 -15.329 1.00 94.06 86 ARG A CA 1
ATOM 631 C C . ARG A 1 86 ? 13.148 4.082 -15.063 1.00 94.06 86 ARG A C 1
ATOM 633 O O . ARG A 1 86 ? 12.510 3.552 -15.970 1.00 94.06 86 ARG A O 1
ATOM 640 N N . ILE A 1 87 ? 12.634 4.318 -13.854 1.00 94.31 87 ILE A N 1
ATOM 641 C CA . ILE A 1 87 ? 11.261 3.956 -13.471 1.00 94.31 87 ILE A CA 1
ATOM 642 C C . ILE A 1 87 ? 10.251 4.688 -14.360 1.00 94.31 87 ILE A C 1
ATOM 644 O O . ILE A 1 87 ? 9.349 4.064 -14.920 1.00 94.31 87 ILE A O 1
ATOM 648 N N . ASN A 1 88 ? 10.412 6.002 -14.531 1.00 92.06 88 ASN A N 1
ATOM 649 C CA . ASN A 1 88 ? 9.503 6.812 -15.339 1.00 92.06 88 ASN A CA 1
ATOM 650 C C . ASN A 1 88 ? 9.482 6.366 -16.797 1.00 92.06 88 ASN A C 1
ATOM 652 O O . ASN A 1 88 ? 8.401 6.227 -17.371 1.00 92.06 88 ASN A O 1
ATOM 656 N N . SER A 1 89 ? 10.647 6.085 -17.377 1.00 92.00 89 SER A N 1
ATOM 657 C CA . SER A 1 89 ? 10.750 5.601 -18.755 1.00 92.00 89 SER A CA 1
ATOM 658 C C . SER A 1 89 ? 10.086 4.231 -18.916 1.00 92.00 89 SER A C 1
ATOM 660 O O . SER A 1 89 ? 9.303 4.028 -19.842 1.00 92.00 89 SER A O 1
ATOM 662 N N . ALA A 1 90 ? 10.331 3.310 -17.978 1.00 93.69 90 ALA A N 1
ATOM 663 C CA . ALA A 1 90 ? 9.773 1.961 -18.024 1.00 93.69 90 ALA A CA 1
ATOM 664 C C . ALA A 1 90 ? 8.243 1.935 -17.864 1.00 93.69 90 ALA A C 1
ATOM 666 O O . ALA A 1 90 ? 7.569 1.131 -18.505 1.00 93.69 90 ALA A O 1
ATOM 667 N N . LEU A 1 91 ? 7.681 2.807 -17.021 1.00 92.88 91 LEU A N 1
ATOM 668 C CA . LEU A 1 91 ? 6.241 2.843 -16.758 1.00 92.88 91 LEU A CA 1
ATOM 669 C C . LEU A 1 91 ? 5.453 3.682 -17.775 1.00 92.88 91 LEU A C 1
ATOM 671 O O . LEU A 1 91 ? 4.311 3.337 -18.071 1.00 92.88 91 LEU A O 1
ATOM 675 N N . SER A 1 92 ? 6.028 4.766 -18.309 1.00 86.06 92 SER A N 1
ATOM 676 C CA . SER A 1 92 ? 5.318 5.675 -19.230 1.00 86.06 92 SER A CA 1
ATOM 677 C C . SER A 1 92 ? 5.034 5.046 -20.596 1.00 86.06 92 SER A C 1
ATOM 679 O O . SER A 1 92 ? 4.088 5.445 -21.267 1.00 86.06 92 SER A O 1
ATOM 681 N N . GLY A 1 93 ? 5.815 4.037 -20.994 1.00 82.31 93 GLY A N 1
ATOM 682 C CA . GLY A 1 93 ? 5.590 3.274 -22.225 1.00 82.31 93 GLY A CA 1
ATOM 683 C C . GLY A 1 93 ? 4.469 2.235 -22.134 1.00 82.31 93 GLY A C 1
ATOM 684 O O . GLY A 1 93 ? 4.221 1.529 -23.108 1.00 82.31 93 GLY A O 1
ATOM 685 N N . MET A 1 94 ? 3.806 2.096 -20.982 1.00 90.19 94 MET A N 1
ATOM 686 C CA . MET A 1 94 ? 2.839 1.026 -20.767 1.00 90.19 94 MET A CA 1
ATOM 687 C C . MET A 1 94 ? 1.392 1.485 -20.811 1.00 90.19 94 MET A C 1
ATOM 689 O O . MET A 1 94 ? 0.967 2.424 -20.136 1.00 90.19 94 MET A O 1
ATOM 693 N N . GLU A 1 95 ? 0.592 0.727 -21.552 1.00 90.12 95 GLU A N 1
ATOM 694 C CA . GLU A 1 95 ? -0.829 0.984 -21.657 1.00 90.12 95 GLU A CA 1
ATOM 695 C C . GLU A 1 95 ? -1.539 0.763 -20.313 1.00 90.12 95 GLU A C 1
ATOM 697 O O . GLU A 1 95 ? -1.457 -0.293 -19.688 1.00 90.12 95 GLU A O 1
ATOM 702 N N . GLY A 1 96 ? -2.295 1.771 -19.874 1.00 90.81 96 GLY A N 1
ATOM 703 C CA . GLY A 1 96 ? -3.044 1.681 -18.625 1.00 90.81 96 GLY A CA 1
ATOM 704 C C . GLY A 1 96 ? -2.185 1.845 -17.374 1.00 90.81 96 GLY A C 1
ATOM 705 O O . GLY A 1 96 ? -2.612 1.395 -16.312 1.00 90.81 96 GLY A O 1
ATOM 706 N N . VAL A 1 97 ? -1.032 2.512 -17.472 1.00 93.94 97 VAL A N 1
ATOM 707 C CA . VAL A 1 97 ? -0.196 2.893 -16.328 1.00 93.94 97 VAL A CA 1
ATOM 708 C C . VAL A 1 97 ? 0.072 4.391 -16.317 1.00 93.94 97 VAL A C 1
ATOM 710 O O . VAL A 1 97 ? 0.273 5.017 -17.349 1.00 93.94 97 VAL A O 1
ATOM 713 N N . GLN A 1 98 ? 0.047 4.970 -15.121 1.00 91.25 98 GLN A N 1
ATOM 714 C CA . GLN A 1 98 ? 0.364 6.365 -14.869 1.00 91.25 98 GLN A CA 1
ATOM 715 C C . GLN A 1 98 ? 1.207 6.467 -13.583 1.00 91.25 98 GLN A C 1
ATOM 717 O O . GLN A 1 98 ? 0.665 6.310 -12.483 1.00 91.25 98 GLN A O 1
ATOM 722 N N . PRO A 1 99 ? 2.518 6.741 -13.687 1.00 89.25 99 PRO A N 1
ATOM 723 C CA . PRO A 1 99 ? 3.356 7.084 -12.536 1.00 89.25 99 PRO A CA 1
ATOM 724 C C . PRO A 1 99 ? 2.812 8.326 -11.818 1.00 89.25 99 PRO A C 1
ATOM 726 O O . PRO A 1 99 ? 2.281 9.232 -12.463 1.00 89.25 99 PRO A O 1
ATOM 729 N N . GLN A 1 100 ? 2.882 8.366 -10.487 1.00 82.56 100 GLN A N 1
ATOM 730 C CA . GLN A 1 100 ? 2.386 9.501 -9.691 1.00 82.56 100 GLN A CA 1
ATOM 731 C C . GLN A 1 100 ? 3.440 10.071 -8.746 1.00 82.56 100 GLN A C 1
ATOM 733 O O . GLN A 1 100 ? 3.523 11.285 -8.607 1.00 82.56 100 GLN A O 1
ATOM 738 N N . ASN A 1 101 ? 4.216 9.214 -8.082 1.00 71.50 101 ASN A N 1
ATOM 739 C CA . ASN A 1 101 ? 5.286 9.644 -7.188 1.00 71.50 101 ASN A CA 1
ATOM 740 C C . ASN A 1 101 ? 6.465 8.685 -7.339 1.00 71.50 101 ASN A C 1
ATOM 742 O O . ASN A 1 101 ? 6.464 7.602 -6.760 1.00 71.50 101 ASN A O 1
ATOM 746 N N . THR A 1 102 ? 7.392 9.063 -8.207 1.00 72.31 102 THR A N 1
ATOM 747 C CA . THR A 1 102 ? 8.568 8.289 -8.641 1.00 72.31 102 THR A CA 1
ATOM 748 C C . THR A 1 102 ? 9.821 9.170 -8.643 1.00 72.31 102 THR A C 1
ATOM 750 O O . THR A 1 102 ? 10.766 8.905 -9.380 1.00 72.31 102 THR A O 1
ATOM 753 N N . GLY A 1 103 ? 9.797 10.265 -7.875 1.00 71.94 103 GLY A N 1
ATOM 754 C CA . GLY A 1 103 ? 10.910 11.203 -7.748 1.00 71.94 103 GLY A CA 1
ATOM 755 C C . GLY A 1 103 ? 12.048 10.663 -6.872 1.00 71.94 103 GLY A C 1
ATOM 756 O O . GLY A 1 103 ? 11.864 9.650 -6.192 1.00 71.94 103 GLY A O 1
ATOM 757 N N . PRO A 1 104 ? 13.213 11.332 -6.896 1.00 76.94 104 PRO A N 1
ATOM 758 C CA . PRO A 1 104 ? 14.347 10.974 -6.053 1.00 76.94 104 PRO A CA 1
ATOM 759 C C . PRO A 1 104 ? 14.032 11.137 -4.557 1.00 76.94 104 PRO A C 1
ATOM 761 O O . PRO A 1 104 ? 13.027 11.742 -4.179 1.00 76.94 104 PRO A O 1
ATOM 764 N N . ASP A 1 105 ? 14.888 10.559 -3.716 1.00 85.12 105 ASP A N 1
ATOM 765 C CA . ASP A 1 105 ? 14.834 10.572 -2.248 1.00 85.12 105 ASP A CA 1
ATOM 766 C C . ASP A 1 105 ? 13.572 9.927 -1.651 1.00 85.12 105 ASP A C 1
ATOM 768 O O . ASP A 1 105 ? 13.247 10.103 -0.476 1.00 85.12 105 ASP A O 1
ATOM 772 N N . SER A 1 106 ? 12.855 9.134 -2.452 1.00 86.12 106 SER A N 1
ATOM 773 C CA . SER A 1 106 ? 11.699 8.363 -2.005 1.00 86.12 106 SER A CA 1
ATOM 774 C C . SER A 1 106 ? 12.017 6.876 -1.951 1.00 86.12 106 SER A C 1
ATOM 776 O O . SER A 1 106 ? 12.577 6.320 -2.888 1.00 86.12 106 SER A O 1
ATOM 778 N N . SER A 1 107 ? 11.590 6.204 -0.885 1.00 93.19 107 SER A N 1
ATOM 779 C CA . SER A 1 107 ? 11.511 4.738 -0.818 1.00 93.19 107 SER A CA 1
ATOM 780 C C . SER A 1 107 ? 10.182 4.193 -1.361 1.00 93.19 107 SER A C 1
ATOM 782 O O . SER A 1 107 ? 9.902 3.002 -1.253 1.00 93.19 107 SER A O 1
ATOM 784 N N . HIS A 1 108 ? 9.332 5.059 -1.922 1.00 93.19 108 HIS A N 1
ATOM 785 C CA . HIS A 1 108 ? 7.978 4.718 -2.336 1.00 93.19 108 HIS A CA 1
ATOM 786 C C . HIS A 1 108 ? 7.762 5.020 -3.814 1.00 93.19 108 HIS A C 1
ATOM 788 O O . HIS A 1 108 ? 7.937 6.145 -4.275 1.00 93.19 108 HIS A O 1
ATOM 794 N N . VAL A 1 109 ? 7.269 4.026 -4.543 1.00 94.69 109 VAL A N 1
ATOM 795 C CA . VAL A 1 109 ? 6.857 4.153 -5.939 1.00 94.69 109 VAL A CA 1
ATOM 796 C C . VAL A 1 109 ? 5.335 4.102 -6.004 1.00 94.69 109 VAL A C 1
ATOM 798 O O . VAL A 1 109 ? 4.727 3.039 -5.863 1.00 94.69 109 VAL A O 1
ATOM 801 N N . ARG A 1 110 ? 4.697 5.257 -6.227 1.00 93.81 110 ARG A N 1
ATOM 802 C CA . ARG A 1 110 ? 3.235 5.340 -6.385 1.00 93.81 110 ARG A CA 1
ATOM 803 C C . ARG A 1 110 ? 2.847 5.283 -7.854 1.00 93.81 110 ARG A C 1
ATOM 805 O O . ARG A 1 110 ? 3.248 6.139 -8.647 1.00 93.81 110 ARG A O 1
ATOM 812 N N . ILE A 1 111 ? 1.994 4.320 -8.188 1.00 94.75 111 ILE A N 1
ATOM 813 C CA . ILE A 1 111 ? 1.531 4.066 -9.551 1.00 94.75 111 ILE A CA 1
ATOM 814 C C . ILE A 1 111 ? 0.009 4.009 -9.552 1.00 94.75 111 ILE A C 1
ATOM 816 O O . ILE A 1 111 ? -0.602 3.316 -8.740 1.00 94.75 111 ILE A O 1
ATOM 820 N N . ARG A 1 112 ? -0.615 4.706 -10.498 1.00 93.69 112 ARG A N 1
ATOM 821 C CA . ARG A 1 112 ? -2.015 4.486 -10.849 1.00 93.69 112 ARG A CA 1
ATOM 822 C C . ARG A 1 112 ? -2.072 3.567 -12.066 1.00 93.69 112 ARG A C 1
ATOM 824 O O . ARG A 1 112 ? -1.343 3.781 -13.028 1.00 93.69 112 ARG A O 1
ATOM 831 N N . TYR A 1 113 ? -2.912 2.542 -12.033 1.00 95.00 113 TYR A N 1
ATOM 832 C CA . TYR A 1 113 ? -2.975 1.519 -13.075 1.00 95.00 113 TYR A CA 1
ATOM 833 C C . TYR A 1 113 ? -4.413 1.088 -13.378 1.00 95.00 113 TYR A C 1
ATOM 835 O O . TYR A 1 113 ? -5.317 1.240 -12.554 1.00 95.00 113 TYR A O 1
ATOM 843 N N . ALA A 1 114 ? -4.638 0.554 -14.576 1.00 94.69 114 ALA A N 1
ATOM 844 C CA . ALA A 1 114 ? -5.893 -0.055 -14.990 1.00 94.69 114 ALA A CA 1
ATOM 845 C C . ALA A 1 114 ? -5.821 -1.581 -14.774 1.00 94.69 114 ALA A C 1
ATOM 847 O O . ALA A 1 114 ? -5.169 -2.261 -15.566 1.00 94.69 114 ALA A O 1
ATOM 848 N N . PRO A 1 115 ? -6.524 -2.156 -13.774 1.00 92.88 115 PRO A N 1
ATOM 849 C CA . PRO A 1 115 ? -6.408 -3.584 -13.444 1.00 92.88 115 PRO A CA 1
ATOM 850 C C . PRO A 1 115 ? -6.826 -4.536 -14.569 1.00 92.88 115 PRO A C 1
ATOM 852 O O . PRO A 1 115 ? -6.444 -5.697 -14.569 1.00 92.88 115 PRO A O 1
ATOM 855 N N . LYS A 1 116 ? -7.621 -4.049 -15.533 1.00 92.88 116 LYS A N 1
ATOM 856 C CA . LYS A 1 116 ? -8.013 -4.810 -16.729 1.00 92.88 116 LYS A CA 1
ATOM 857 C C . LYS A 1 116 ? -6.898 -4.916 -17.777 1.00 92.88 116 LYS A C 1
ATOM 859 O O . LYS A 1 116 ? -7.015 -5.733 -18.677 1.00 92.88 116 LYS A O 1
ATOM 864 N N . LYS A 1 117 ? -5.876 -4.057 -17.701 1.00 93.25 117 LYS A N 1
ATOM 865 C CA . LYS A 1 117 ? -4.768 -3.990 -18.668 1.00 93.25 117 LYS A CA 1
ATOM 866 C C . LYS A 1 117 ? -3.456 -4.501 -18.083 1.00 93.25 117 LYS A C 1
ATOM 868 O O . LYS A 1 117 ? -2.655 -5.082 -18.802 1.00 93.25 117 LYS A O 1
ATOM 873 N N . ILE A 1 118 ? -3.238 -4.288 -16.786 1.00 95.06 118 ILE A N 1
ATOM 874 C CA . ILE A 1 118 ? -2.002 -4.676 -16.113 1.00 95.06 118 ILE A CA 1
ATOM 875 C C . ILE A 1 118 ? -2.258 -5.141 -14.680 1.00 95.06 118 ILE A C 1
ATOM 877 O O . ILE A 1 118 ? -3.110 -4.596 -13.974 1.00 95.06 118 ILE A O 1
ATOM 881 N N . THR A 1 119 ? -1.497 -6.147 -14.258 1.00 95.38 119 THR A N 1
ATOM 882 C CA . THR A 1 119 ? -1.561 -6.730 -12.916 1.00 95.38 119 THR A CA 1
ATOM 883 C C . THR A 1 119 ? -0.542 -6.090 -11.970 1.00 95.38 119 THR A C 1
ATOM 885 O O . THR A 1 119 ? 0.456 -5.507 -12.408 1.00 95.38 119 THR A O 1
ATOM 888 N N . LYS A 1 120 ? -0.761 -6.226 -10.655 1.00 95.81 120 LYS A N 1
ATOM 889 C CA . LYS A 1 120 ? 0.195 -5.755 -9.637 1.00 95.81 120 LYS A CA 1
ATOM 890 C C . LYS A 1 120 ? 1.530 -6.494 -9.750 1.00 95.81 120 LYS A C 1
ATOM 892 O O . LYS A 1 120 ? 2.590 -5.890 -9.625 1.00 95.81 120 LYS A O 1
ATOM 897 N N . GLU A 1 121 ? 1.479 -7.779 -10.083 1.00 95.56 121 GLU A N 1
ATOM 898 C CA . GLU A 1 121 ? 2.631 -8.653 -10.319 1.00 95.56 121 GLU A CA 1
ATOM 899 C C . GLU A 1 121 ? 3.534 -8.075 -11.406 1.00 95.56 121 GLU A C 1
ATOM 901 O O . GLU A 1 121 ? 4.734 -7.902 -11.196 1.00 95.56 121 GLU A O 1
ATOM 906 N N . LYS A 1 122 ? 2.940 -7.686 -12.541 1.00 96.19 122 LYS A N 1
ATOM 907 C CA . LYS A 1 122 ? 3.685 -7.117 -13.660 1.00 96.19 122 LYS A CA 1
ATOM 908 C C . LYS A 1 122 ? 4.335 -5.785 -13.291 1.00 96.19 122 LYS A C 1
ATOM 910 O O . LYS A 1 122 ? 5.481 -5.559 -13.672 1.00 96.19 122 LYS A O 1
ATOM 915 N N . LEU A 1 123 ? 3.636 -4.931 -12.536 1.00 96.50 123 LEU A N 1
ATOM 916 C CA . LEU A 1 123 ? 4.188 -3.668 -12.028 1.00 96.50 123 LEU A CA 1
ATOM 917 C C . LEU A 1 123 ? 5.406 -3.911 -11.132 1.00 96.50 123 LEU A C 1
ATOM 919 O O . LEU A 1 123 ? 6.442 -3.278 -11.330 1.00 96.50 123 LEU A O 1
ATOM 923 N N . ARG A 1 124 ? 5.318 -4.876 -10.208 1.00 96.31 124 ARG A N 1
ATOM 924 C CA . ARG A 1 124 ? 6.448 -5.275 -9.356 1.00 96.31 124 ARG A CA 1
ATOM 925 C C . ARG A 1 124 ? 7.646 -5.731 -10.187 1.00 96.31 124 ARG A C 1
ATOM 927 O O . ARG A 1 124 ? 8.767 -5.295 -9.943 1.00 96.31 124 ARG A O 1
ATOM 934 N N . ASP A 1 125 ? 7.424 -6.548 -11.209 1.00 96.44 125 ASP A N 1
ATOM 935 C CA . ASP A 1 125 ? 8.515 -7.043 -12.054 1.00 96.44 125 ASP A CA 1
ATOM 936 C C . ASP A 1 125 ? 9.191 -5.953 -12.888 1.00 96.44 125 ASP A C 1
ATOM 938 O O . ASP A 1 125 ? 10.355 -6.087 -13.262 1.00 96.44 125 ASP A O 1
ATOM 942 N N . ILE A 1 126 ? 8.473 -4.886 -13.228 1.00 95.69 126 ILE A N 1
ATOM 943 C CA . ILE A 1 126 ? 9.052 -3.748 -13.946 1.00 95.69 126 ILE A CA 1
ATOM 944 C C . ILE A 1 126 ? 9.976 -2.965 -13.027 1.00 95.69 126 ILE A C 1
ATOM 946 O O . ILE A 1 126 ? 11.116 -2.712 -13.399 1.00 95.69 126 ILE A O 1
ATOM 950 N N . ILE A 1 127 ? 9.525 -2.664 -11.809 1.00 95.62 127 ILE A N 1
ATOM 951 C CA . ILE A 1 127 ? 10.352 -1.967 -10.818 1.00 95.62 127 ILE A CA 1
ATOM 952 C C . ILE A 1 127 ? 11.606 -2.783 -10.469 1.00 95.62 127 ILE A C 1
ATOM 954 O O . ILE A 1 127 ? 12.702 -2.225 -10.438 1.00 95.62 127 ILE A O 1
ATOM 958 N N . ARG A 1 128 ? 11.489 -4.113 -10.345 1.00 96.38 128 ARG A N 1
ATOM 959 C CA . ARG A 1 128 ? 12.653 -5.004 -10.177 1.00 96.38 128 ARG A CA 1
ATOM 960 C C . ARG A 1 128 ? 13.633 -4.923 -11.344 1.00 96.38 128 ARG A C 1
ATOM 962 O O . ARG A 1 128 ? 14.834 -4.815 -11.128 1.00 96.38 128 ARG A O 1
ATOM 969 N N . ARG A 1 129 ? 13.135 -4.914 -12.586 1.00 96.12 129 ARG A N 1
ATOM 970 C CA . ARG A 1 129 ? 13.968 -4.740 -13.791 1.00 96.12 129 ARG A CA 1
ATOM 971 C C . ARG A 1 129 ? 14.654 -3.374 -13.865 1.00 96.12 129 ARG A C 1
ATOM 973 O O . ARG A 1 129 ? 15.685 -3.261 -14.517 1.00 96.12 129 ARG A O 1
ATOM 980 N N . CYS A 1 130 ? 14.128 -2.360 -13.181 1.00 93.81 130 CYS A N 1
ATOM 981 C CA . CYS A 1 130 ? 14.787 -1.062 -13.028 1.00 93.81 130 CYS A CA 1
ATOM 982 C C . CYS A 1 130 ? 15.926 -1.064 -11.987 1.00 93.81 130 CYS A C 1
ATOM 984 O O . CYS A 1 130 ? 16.568 -0.024 -11.817 1.00 93.81 130 CYS A O 1
ATOM 986 N N . GLY A 1 131 ? 16.184 -2.198 -11.322 1.00 95.12 131 GLY A N 1
ATOM 987 C CA . GLY A 1 131 ? 17.256 -2.374 -10.339 1.00 95.12 131 GLY A CA 1
ATOM 988 C C . GLY A 1 131 ? 16.830 -2.168 -8.885 1.00 95.12 131 GLY A C 1
ATOM 989 O O . GLY A 1 131 ? 17.696 -2.006 -8.034 1.00 95.12 131 GLY A O 1
ATOM 990 N N . PHE A 1 132 ? 15.526 -2.155 -8.591 1.00 94.88 132 PHE A N 1
ATOM 991 C CA . PHE A 1 132 ? 15.012 -1.897 -7.244 1.00 94.88 132 PHE A CA 1
ATOM 992 C C . PHE A 1 132 ? 14.448 -3.157 -6.587 1.00 94.88 132 PHE A C 1
ATOM 994 O O . PHE A 1 132 ? 13.534 -3.796 -7.119 1.00 94.88 132 PHE A O 1
ATOM 1001 N N . GLY A 1 133 ? 14.955 -3.486 -5.397 1.00 95.00 133 GLY A N 1
ATOM 1002 C CA . GLY A 1 133 ? 14.316 -4.447 -4.500 1.00 95.00 133 GLY A CA 1
ATOM 1003 C C . GLY A 1 133 ? 12.968 -3.906 -4.022 1.00 95.00 133 GLY A C 1
ATOM 1004 O O . GLY A 1 133 ? 12.837 -2.708 -3.798 1.00 95.00 133 GLY A O 1
ATOM 1005 N N . ILE A 1 134 ? 11.958 -4.768 -3.887 1.00 95.44 134 ILE A N 1
ATOM 1006 C CA . ILE A 1 134 ? 10.635 -4.399 -3.355 1.00 95.44 134 ILE A CA 1
ATOM 1007 C C . ILE A 1 134 ? 10.470 -5.085 -2.006 1.00 95.44 134 ILE A C 1
ATOM 1009 O O . ILE A 1 134 ? 10.519 -6.313 -1.942 1.00 95.44 134 ILE A O 1
ATOM 1013 N N . THR A 1 135 ? 10.254 -4.296 -0.959 1.00 94.62 135 THR A N 1
ATOM 1014 C CA . THR A 1 135 ? 10.124 -4.754 0.431 1.00 94.62 135 THR A CA 1
ATOM 1015 C C . THR A 1 135 ? 8.667 -4.943 0.859 1.00 94.62 135 THR A C 1
ATOM 1017 O O . THR A 1 135 ? 8.400 -5.658 1.824 1.00 94.62 135 THR A O 1
ATOM 1020 N N . GLY A 1 136 ? 7.710 -4.362 0.128 1.00 96.50 136 GLY A N 1
ATOM 1021 C CA . GLY A 1 136 ? 6.282 -4.578 0.356 1.00 96.50 136 GLY A CA 1
ATOM 1022 C C . GLY A 1 136 ? 5.372 -3.675 -0.474 1.00 96.50 136 GLY A C 1
ATOM 1023 O O . GLY A 1 136 ? 5.822 -2.877 -1.299 1.00 96.50 136 GLY A O 1
ATOM 1024 N N . GLU A 1 137 ? 4.070 -3.812 -0.244 1.00 97.38 137 GLU A N 1
ATOM 1025 C CA . GLU A 1 137 ? 3.028 -2.890 -0.696 1.00 97.38 137 GLU A CA 1
ATOM 1026 C C . GLU A 1 137 ? 2.565 -2.052 0.505 1.00 97.38 137 GLU A C 1
ATOM 1028 O O . GLU A 1 137 ? 2.348 -2.592 1.587 1.00 97.38 137 GLU A O 1
ATOM 1033 N N . GLN A 1 138 ? 2.436 -0.736 0.332 1.00 96.62 138 GLN A N 1
ATOM 1034 C CA . GLN A 1 138 ? 1.895 0.159 1.357 1.00 96.62 138 GLN A CA 1
ATOM 1035 C C . GLN A 1 138 ? 0.420 0.440 1.061 1.00 96.62 138 GLN A C 1
ATOM 1037 O O . GLN A 1 138 ? 0.078 0.854 -0.049 1.00 96.62 138 GLN A O 1
ATOM 1042 N N . GLU A 1 139 ? -0.439 0.273 2.065 1.00 95.88 139 GLU A N 1
ATOM 1043 C CA . GLU A 1 139 ? -1.870 0.567 1.971 1.00 95.88 139 GLU A CA 1
ATOM 1044 C C . GLU A 1 139 ? -2.311 1.544 3.062 1.00 95.88 139 GLU A C 1
ATOM 1046 O O . GLU A 1 139 ? -1.775 1.550 4.173 1.00 95.88 139 GLU A O 1
ATOM 1051 N N . THR A 1 140 ? -3.288 2.394 2.737 1.00 95.50 140 THR A N 1
ATOM 1052 C CA . THR A 1 140 ? -3.872 3.352 3.684 1.00 95.50 140 THR A CA 1
ATOM 1053 C C . THR A 1 140 ? -5.341 3.038 3.922 1.00 95.50 140 THR A C 1
ATOM 1055 O O . THR A 1 140 ? -6.180 3.286 3.063 1.00 95.50 140 THR A O 1
ATOM 1058 N N . TYR A 1 141 ? -5.673 2.613 5.136 1.00 96.12 141 TYR A N 1
ATOM 1059 C CA . TYR A 1 141 ? -7.045 2.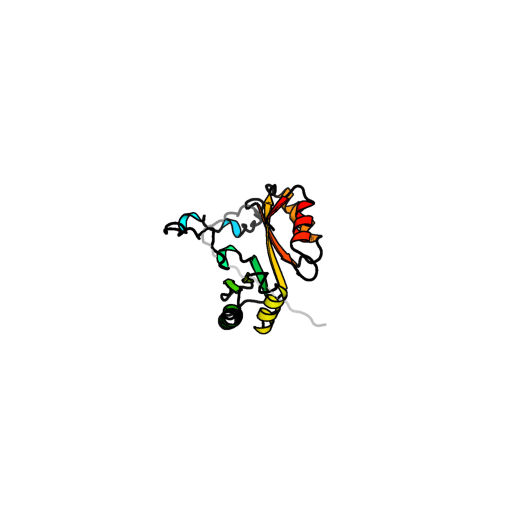335 5.547 1.00 96.12 141 TYR A CA 1
ATOM 1060 C C . TYR A 1 141 ? -7.661 3.563 6.207 1.00 96.12 141 TYR A C 1
ATOM 1062 O O . TYR A 1 141 ? -7.107 4.097 7.168 1.00 96.12 141 TYR A O 1
ATOM 1070 N N . ALA A 1 142 ? -8.825 3.996 5.723 1.00 96.00 142 ALA A N 1
ATOM 1071 C CA . ALA A 1 142 ? -9.688 4.921 6.455 1.00 96.00 142 ALA A CA 1
ATOM 1072 C C . ALA A 1 142 ? -10.569 4.120 7.423 1.00 96.00 142 ALA A C 1
ATOM 1074 O O . ALA A 1 142 ? -11.276 3.207 6.992 1.00 96.00 142 ALA A O 1
ATOM 1075 N N . ILE A 1 143 ? -10.518 4.455 8.711 1.00 96.75 143 ILE A N 1
ATOM 1076 C CA . ILE A 1 143 ? -11.073 3.646 9.797 1.00 96.75 143 ILE A CA 1
ATOM 1077 C C . ILE A 1 143 ? -12.073 4.474 10.604 1.00 96.75 143 ILE A C 1
ATOM 1079 O O . ILE A 1 143 ? -11.704 5.333 11.399 1.00 96.75 143 ILE A O 1
ATOM 1083 N N . GLU A 1 144 ? -13.352 4.175 10.442 1.00 96.81 144 GLU A N 1
ATOM 1084 C CA . GLU A 1 144 ? -14.418 4.710 11.277 1.00 96.81 144 GLU A CA 1
ATOM 1085 C C . GLU A 1 144 ? -14.360 4.119 12.692 1.00 96.81 144 GLU A C 1
ATOM 1087 O O . GLU A 1 144 ? -14.006 2.955 12.895 1.00 96.81 144 GLU A O 1
ATOM 1092 N N . GLY A 1 145 ? -14.703 4.938 13.686 1.00 94.56 145 GLY A N 1
ATOM 1093 C CA . GLY A 1 145 ? -14.665 4.558 15.100 1.00 94.56 145 GLY A CA 1
ATOM 1094 C C . GLY A 1 145 ? -13.288 4.708 15.751 1.00 94.56 145 GLY A C 1
ATOM 1095 O O . GLY A 1 145 ? -13.207 4.710 16.972 1.00 94.56 145 GLY A O 1
ATOM 1096 N N . LEU A 1 146 ? -12.218 4.932 14.981 1.00 96.56 146 LEU A N 1
ATOM 1097 C CA . LEU A 1 146 ? -10.864 5.143 15.497 1.00 96.56 146 LEU A CA 1
ATOM 1098 C C . LEU A 1 146 ? -10.703 6.555 16.098 1.00 96.56 146 LEU A C 1
ATOM 1100 O O . LEU A 1 146 ? -10.100 7.428 15.489 1.00 96.56 146 LEU A O 1
ATOM 1104 N N . ASN A 1 147 ? -11.280 6.806 17.275 1.00 95.81 147 ASN A N 1
ATOM 1105 C CA . ASN A 1 147 ? -11.381 8.147 17.878 1.00 95.81 147 ASN A CA 1
ATOM 1106 C C . ASN A 1 147 ? -10.582 8.335 19.182 1.00 95.81 147 ASN A C 1
ATOM 1108 O O . ASN A 1 147 ? -10.498 9.447 19.696 1.00 95.81 147 ASN A O 1
ATOM 1112 N N . THR A 1 148 ? -9.978 7.273 19.716 1.00 96.56 148 THR A N 1
ATOM 1113 C CA . THR A 1 148 ? -9.188 7.308 20.956 1.00 96.56 148 THR A CA 1
ATOM 1114 C C . THR A 1 148 ? -7.867 6.572 20.782 1.00 96.56 148 THR A C 1
ATOM 1116 O O . THR A 1 148 ? -7.750 5.678 19.941 1.00 96.56 148 THR A O 1
ATOM 1119 N N . GLN A 1 149 ? -6.877 6.905 21.618 1.00 97.38 149 GLN A N 1
ATOM 1120 C CA . GLN A 1 149 ? -5.597 6.191 21.632 1.00 97.38 149 GLN A CA 1
ATOM 1121 C C . GLN A 1 149 ? -5.782 4.708 21.982 1.00 97.38 149 GLN A C 1
ATOM 1123 O O . GLN A 1 149 ? -5.226 3.853 21.310 1.00 97.38 149 GLN A O 1
ATOM 1128 N N . ALA A 1 150 ? -6.663 4.386 22.934 1.00 97.69 150 ALA A N 1
ATOM 1129 C CA . ALA A 1 150 ? -6.952 2.998 23.298 1.00 97.69 150 ALA A CA 1
ATOM 1130 C C . ALA A 1 150 ? -7.507 2.164 22.123 1.00 97.69 150 ALA A C 1
ATOM 1132 O O . ALA A 1 150 ? -7.254 0.962 22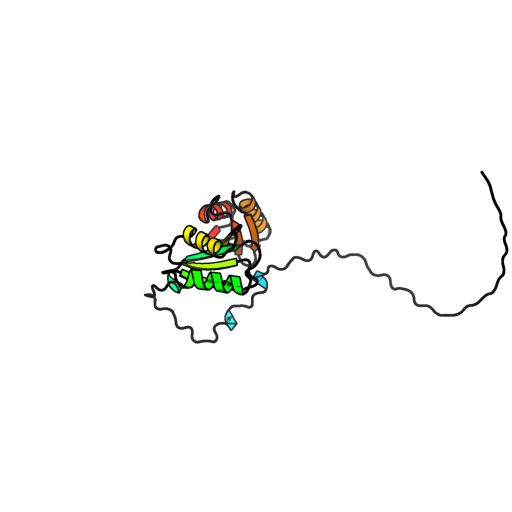.040 1.00 97.69 150 ALA A O 1
ATOM 1133 N N . LEU A 1 151 ? -8.270 2.775 21.208 1.00 97.81 151 LEU A N 1
ATOM 1134 C CA . LEU A 1 151 ? -8.714 2.101 19.984 1.00 97.81 151 LEU A CA 1
ATOM 1135 C C . LEU A 1 151 ? -7.585 1.977 18.957 1.00 97.81 151 LEU A C 1
ATOM 1137 O O . LEU A 1 151 ? -7.495 0.939 18.304 1.00 97.81 151 LEU A O 1
ATOM 1141 N N . ALA A 1 152 ? -6.700 2.973 18.856 1.00 98.06 152 ALA A N 1
ATOM 1142 C CA . ALA A 1 152 ? -5.495 2.873 18.033 1.00 98.06 152 ALA A CA 1
ATOM 1143 C C . ALA A 1 152 ? -4.599 1.716 18.484 1.00 98.06 152 ALA A C 1
ATOM 1145 O O . ALA A 1 152 ? -4.235 0.884 17.658 1.00 98.06 152 ALA A O 1
ATOM 1146 N N . ASP A 1 153 ? -4.366 1.576 19.787 1.00 98.25 153 ASP A N 1
ATOM 1147 C CA . ASP A 1 153 ? -3.555 0.492 20.345 1.00 98.25 153 ASP A CA 1
ATOM 1148 C C . ASP A 1 153 ? -4.176 -0.889 20.053 1.00 98.25 153 ASP A C 1
ATOM 1150 O O . ASP A 1 153 ? -3.469 -1.843 19.721 1.00 98.25 153 ASP A O 1
ATOM 1154 N N . LYS A 1 154 ? -5.514 -1.004 20.106 1.00 98.31 154 LYS A N 1
ATOM 1155 C CA . LYS A 1 154 ? -6.235 -2.234 19.726 1.00 98.31 154 LYS A CA 1
ATOM 1156 C C . LYS A 1 154 ? -6.097 -2.557 18.239 1.00 98.31 154 LYS A C 1
ATOM 1158 O O . LYS A 1 154 ? -5.882 -3.720 17.899 1.00 98.31 154 LYS A O 1
ATOM 1163 N N . VAL A 1 155 ? -6.218 -1.556 17.365 1.00 98.44 155 VAL A N 1
ATOM 1164 C CA . VAL A 1 155 ? -6.025 -1.721 15.916 1.00 98.44 155 VAL A CA 1
ATOM 1165 C C . VAL A 1 155 ? -4.585 -2.129 15.614 1.00 98.44 155 VAL A C 1
ATOM 1167 O O . VAL A 1 155 ? -4.374 -3.095 14.886 1.00 98.44 155 VAL A O 1
ATOM 1170 N N . GLU A 1 156 ? -3.591 -1.478 16.219 1.00 98.19 156 GLU A N 1
ATOM 1171 C CA . GLU A 1 156 ? -2.191 -1.879 16.071 1.00 98.19 156 GLU A CA 1
ATOM 1172 C C . GLU A 1 156 ? -1.944 -3.311 16.556 1.00 98.19 156 GLU A C 1
ATOM 1174 O O . GLU A 1 156 ? -1.252 -4.077 15.890 1.00 98.19 156 GLU A O 1
ATOM 1179 N N . ALA A 1 157 ? -2.512 -3.701 17.700 1.00 98.31 157 ALA A N 1
ATOM 1180 C CA . ALA A 1 157 ? -2.378 -5.057 18.223 1.00 98.31 157 ALA A CA 1
ATOM 1181 C C . ALA A 1 157 ? -3.010 -6.112 17.300 1.00 98.31 157 ALA A C 1
ATOM 1183 O O . ALA A 1 157 ? -2.474 -7.214 17.190 1.00 98.31 157 ALA A O 1
ATOM 1184 N N . ALA A 1 158 ? -4.125 -5.792 16.635 1.00 98.19 158 ALA A N 1
ATOM 1185 C CA . ALA A 1 158 ? -4.730 -6.664 15.631 1.00 98.19 158 ALA A CA 1
ATOM 1186 C C . ALA A 1 158 ? -3.850 -6.772 14.375 1.00 98.19 158 ALA A C 1
ATOM 1188 O O . ALA A 1 158 ? -3.563 -7.877 13.924 1.00 98.19 158 ALA A O 1
ATOM 1189 N N . LEU A 1 159 ? -3.336 -5.644 13.875 1.00 98.12 159 LEU A N 1
ATOM 1190 C CA . LEU A 1 159 ? -2.431 -5.603 12.723 1.00 98.12 159 LEU A CA 1
ATOM 1191 C C . LEU A 1 159 ? -1.128 -6.374 12.974 1.00 98.12 159 LEU A C 1
ATOM 1193 O O . LEU A 1 159 ? -0.695 -7.124 12.110 1.00 98.12 159 LEU A O 1
ATOM 1197 N N . ARG A 1 160 ? -0.522 -6.267 14.165 1.00 97.56 160 ARG A N 1
ATOM 1198 C CA . ARG A 1 160 ? 0.700 -7.025 14.512 1.00 97.56 160 ARG A CA 1
ATOM 1199 C C . ARG A 1 160 ? 0.498 -8.544 14.496 1.00 97.56 160 ARG A C 1
ATOM 1201 O O . ARG A 1 160 ? 1.471 -9.277 14.355 1.00 97.56 160 ARG A O 1
ATOM 1208 N N . LYS A 1 161 ? -0.738 -9.018 14.682 1.00 97.56 161 LYS A N 1
ATOM 1209 C CA . LYS A 1 161 ? -1.082 -10.447 14.640 1.00 97.56 161 LYS A CA 1
ATOM 1210 C C . LYS A 1 161 ? -1.379 -10.942 13.227 1.00 97.56 161 LYS A C 1
ATOM 1212 O O . LYS A 1 161 ? -1.351 -12.151 13.015 1.00 97.56 161 LYS A O 1
ATOM 1217 N N . GLU A 1 162 ? -1.675 -10.043 12.290 1.00 97.44 162 GLU A N 1
ATOM 1218 C CA . GLU A 1 162 ? -1.965 -10.405 10.905 1.00 97.44 162 GLU A CA 1
ATOM 1219 C C . GLU A 1 162 ? -0.673 -10.875 10.211 1.00 97.44 162 GLU A C 1
ATOM 1221 O O . GLU A 1 162 ? 0.295 -10.109 10.110 1.00 97.44 162 GLU A O 1
ATOM 1226 N N . PRO A 1 163 ? -0.618 -12.127 9.720 1.00 96.31 163 PRO A N 1
ATOM 1227 C CA . PRO A 1 163 ? 0.542 -12.619 8.992 1.00 96.31 163 PRO A CA 1
ATOM 1228 C C . PRO A 1 163 ? 0.835 -11.751 7.770 1.00 96.31 163 PRO A C 1
ATOM 1230 O O . PRO A 1 163 ? -0.072 -11.329 7.066 1.00 96.31 163 PRO A O 1
ATOM 1233 N N . GLY A 1 164 ? 2.111 -11.514 7.474 1.00 96.56 164 GLY A N 1
ATOM 1234 C CA . GLY A 1 164 ? 2.504 -10.759 6.282 1.00 96.56 164 GLY A CA 1
ATOM 1235 C C . GLY A 1 164 ? 2.486 -9.238 6.435 1.00 96.56 164 GLY A C 1
ATOM 1236 O O . GLY A 1 164 ? 2.891 -8.566 5.493 1.00 96.56 164 GLY A O 1
ATOM 1237 N N . ILE A 1 165 ? 2.105 -8.679 7.589 1.00 97.94 165 ILE A N 1
ATOM 1238 C CA . ILE A 1 165 ? 2.433 -7.282 7.906 1.00 97.94 165 ILE A CA 1
ATOM 1239 C C . ILE A 1 165 ? 3.949 -7.156 8.100 1.00 97.94 165 ILE A C 1
ATOM 1241 O O . ILE A 1 165 ? 4.538 -7.829 8.944 1.00 97.94 165 ILE A O 1
ATOM 1245 N N . THR A 1 166 ? 4.577 -6.286 7.311 1.00 96.19 166 THR A N 1
ATOM 1246 C CA . THR A 1 166 ? 6.014 -5.985 7.377 1.00 96.19 166 THR A CA 1
ATOM 1247 C C . THR A 1 166 ? 6.281 -4.827 8.334 1.00 96.19 166 THR A C 1
ATOM 1249 O O . THR A 1 166 ? 7.235 -4.864 9.105 1.00 96.19 166 THR A O 1
ATOM 1252 N N . SER A 1 167 ? 5.443 -3.788 8.292 1.00 96.44 167 SER A N 1
ATOM 1253 C CA . SER A 1 167 ? 5.561 -2.618 9.162 1.00 96.44 167 SER A CA 1
ATOM 1254 C C . SER A 1 167 ? 4.212 -1.924 9.342 1.00 96.44 167 SER A C 1
ATOM 1256 O O . SER A 1 167 ? 3.380 -1.907 8.435 1.00 96.44 167 SER A O 1
ATOM 1258 N N . ILE A 1 168 ? 4.008 -1.318 10.510 1.00 97.69 168 ILE A N 1
ATOM 1259 C CA . ILE A 1 168 ? 2.893 -0.408 10.786 1.00 97.69 168 ILE A CA 1
ATOM 1260 C C . ILE A 1 168 ? 3.497 0.991 10.870 1.00 97.69 168 ILE A C 1
ATOM 1262 O O . ILE A 1 168 ? 4.185 1.310 11.835 1.00 97.69 168 ILE A O 1
ATOM 1266 N N . GLU A 1 169 ? 3.266 1.821 9.857 1.00 95.06 169 GLU A N 1
ATOM 1267 C CA . GLU A 1 169 ? 3.841 3.170 9.807 1.00 95.06 169 GLU A CA 1
ATOM 1268 C C . GLU A 1 169 ? 3.052 4.156 10.665 1.00 95.06 169 GLU A C 1
ATOM 1270 O O . GLU A 1 169 ? 3.603 5.101 11.231 1.00 95.06 169 GLU A O 1
ATOM 1275 N N . THR A 1 170 ? 1.732 3.974 10.735 1.00 94.94 170 THR A N 1
ATOM 1276 C CA . THR A 1 170 ? 0.878 4.834 11.549 1.00 94.94 170 THR A CA 1
ATOM 1277 C C . THR A 1 170 ? -0.460 4.173 11.847 1.00 94.94 170 THR A C 1
ATOM 1279 O O . THR A 1 170 ? -1.051 3.548 10.968 1.00 94.94 170 THR A O 1
ATOM 1282 N N . VAL A 1 171 ? -0.984 4.401 13.050 1.00 97.25 171 VAL A N 1
ATOM 1283 C CA . VAL A 1 171 ? -2.410 4.271 13.374 1.00 97.25 171 VAL A CA 1
ATOM 1284 C C . VAL A 1 171 ? -2.816 5.545 14.105 1.00 97.25 171 VAL A C 1
ATOM 1286 O O . VAL A 1 171 ? -2.433 5.791 15.243 1.00 97.25 171 VAL A O 1
ATOM 1289 N N . CYS A 1 172 ? -3.538 6.419 13.410 1.00 94.69 172 CYS A N 1
ATOM 1290 C CA . CYS A 1 172 ? -3.790 7.782 13.855 1.00 94.69 172 CYS A CA 1
ATOM 1291 C C . CYS A 1 172 ? -5.270 7.980 14.215 1.00 94.69 172 CYS A C 1
ATOM 1293 O O . CYS A 1 172 ? -6.099 8.034 13.299 1.00 94.69 172 CYS A O 1
ATOM 1295 N N . PRO A 1 173 ? -5.614 8.176 15.504 1.00 95.19 173 PRO A N 1
ATOM 1296 C CA . PRO A 1 173 ? -6.990 8.455 15.915 1.00 95.19 173 PRO A CA 1
ATOM 1297 C C . PRO A 1 173 ? -7.481 9.852 15.525 1.00 95.19 173 PRO A C 1
ATOM 1299 O O . PRO A 1 173 ? -8.672 10.053 15.317 1.00 95.19 173 PRO A O 1
ATOM 1302 N N . VAL A 1 174 ? -6.574 10.817 15.340 1.00 94.12 174 VAL A N 1
ATOM 1303 C CA . VAL A 1 174 ? -6.939 12.175 14.896 1.00 94.12 174 VAL A CA 1
ATOM 1304 C C . VAL A 1 174 ? -7.427 12.168 13.446 1.00 94.12 174 VAL A C 1
ATOM 1306 O O . VAL A 1 174 ? -8.443 12.771 13.122 1.00 94.12 174 VAL A O 1
ATOM 1309 N N . ASN A 1 175 ? -6.709 11.463 12.568 1.00 91.75 175 ASN A N 1
ATOM 1310 C CA . ASN A 1 175 ? -7.014 11.409 11.137 1.00 91.75 175 ASN A CA 1
ATOM 1311 C C . ASN A 1 175 ? -7.850 10.189 10.739 1.00 91.75 175 ASN A C 1
ATOM 1313 O O . ASN A 1 175 ? -8.145 10.039 9.552 1.00 91.75 175 ASN A O 1
ATOM 1317 N N . GLN A 1 176 ? -8.189 9.319 11.698 1.00 95.69 176 GLN A N 1
ATOM 1318 C CA . GLN A 1 176 ? -8.951 8.088 11.487 1.00 95.69 176 GLN A CA 1
ATOM 1319 C C . GLN A 1 176 ? -8.355 7.209 10.377 1.00 95.69 176 GLN A C 1
ATOM 1321 O O . GLN A 1 176 ? -9.051 6.747 9.472 1.00 95.69 176 GLN A O 1
ATOM 1326 N N . LYS A 1 177 ? -7.029 7.025 10.401 1.00 95.94 177 LYS A N 1
ATOM 1327 C CA . LYS A 1 177 ? -6.294 6.288 9.363 1.00 95.94 177 LYS A CA 1
ATOM 1328 C C . LYS A 1 177 ? -5.242 5.359 9.936 1.00 95.94 177 LYS A C 1
ATOM 1330 O O . LYS A 1 177 ? -4.566 5.721 10.896 1.00 95.94 177 LYS A O 1
ATOM 1335 N N . ALA A 1 178 ? -5.044 4.229 9.269 1.00 96.56 178 ALA A N 1
ATOM 1336 C CA . ALA A 1 178 ? -3.870 3.386 9.438 1.00 96.56 178 ALA A CA 1
ATOM 1337 C C . ALA A 1 178 ? -3.091 3.293 8.127 1.00 96.56 178 ALA A C 1
ATOM 1339 O O . ALA A 1 178 ? -3.691 3.212 7.055 1.00 96.56 178 ALA A O 1
ATOM 1340 N N . ILE A 1 179 ? -1.766 3.304 8.218 1.00 96.50 179 ILE A N 1
ATOM 1341 C CA . ILE A 1 179 ? -0.862 3.095 7.089 1.00 96.50 179 ILE A CA 1
ATOM 1342 C C . ILE A 1 179 ? 0.033 1.912 7.437 1.00 96.50 179 ILE A C 1
ATOM 1344 O O . ILE A 1 179 ? 0.697 1.913 8.476 1.00 96.50 179 ILE A O 1
ATOM 1348 N N . VAL A 1 180 ? 0.020 0.896 6.580 1.00 97.56 180 VAL A N 1
ATOM 1349 C CA . VAL A 1 180 ? 0.739 -0.363 6.798 1.00 97.56 180 VAL A CA 1
ATOM 1350 C C . VAL A 1 180 ? 1.498 -0.758 5.546 1.00 97.56 180 VAL A C 1
ATOM 1352 O O . VAL A 1 180 ? 1.027 -0.520 4.435 1.00 97.56 180 VAL A O 1
ATOM 1355 N N . VAL A 1 181 ? 2.643 -1.402 5.739 1.00 97.88 181 VAL A N 1
ATOM 1356 C CA . VAL A 1 181 ? 3.414 -2.067 4.689 1.00 97.88 181 VAL A CA 1
ATOM 1357 C C . VAL A 1 181 ? 3.272 -3.566 4.886 1.00 97.88 181 VAL A C 1
ATOM 1359 O O . VAL A 1 181 ? 3.482 -4.066 5.992 1.00 97.88 181 VAL A O 1
ATOM 1362 N N . PHE A 1 182 ? 2.921 -4.289 3.828 1.00 98.06 182 PHE A N 1
ATOM 1363 C CA . PHE A 1 182 ? 2.683 -5.727 3.876 1.00 98.06 182 PHE A CA 1
ATOM 1364 C C . PHE A 1 182 ? 3.335 -6.461 2.704 1.00 98.06 182 PHE A C 1
ATOM 1366 O O . PHE A 1 182 ? 3.587 -5.890 1.642 1.00 98.06 182 PHE A O 1
ATOM 1373 N N . ASP A 1 183 ? 3.595 -7.748 2.899 1.00 97.12 183 ASP A N 1
ATOM 1374 C CA . ASP A 1 183 ? 4.012 -8.672 1.854 1.00 97.12 183 ASP A CA 1
ATOM 1375 C C . ASP A 1 183 ? 2.768 -9.197 1.105 1.00 97.12 183 ASP A C 1
ATOM 1377 O O . ASP A 1 183 ? 1.988 -9.976 1.674 1.00 97.12 183 ASP A O 1
ATOM 1381 N N . PRO A 1 184 ? 2.570 -8.817 -0.174 1.00 94.88 184 PRO A N 1
ATOM 1382 C CA . PRO A 1 184 ? 1.398 -9.215 -0.953 1.00 94.88 184 PRO A CA 1
ATOM 1383 C C . PRO A 1 184 ? 1.365 -10.710 -1.302 1.00 94.88 184 PRO A C 1
ATOM 1385 O O . PRO A 1 184 ? 0.369 -11.180 -1.848 1.00 94.88 184 PRO A O 1
ATOM 1388 N N . LEU A 1 185 ? 2.436 -11.467 -1.026 1.00 94.12 185 LEU A N 1
ATOM 1389 C CA . LEU A 1 185 ? 2.457 -12.924 -1.179 1.00 94.12 185 LEU A CA 1
ATOM 1390 C C . LEU A 1 185 ? 1.978 -13.657 0.083 1.00 94.12 185 LEU A C 1
ATOM 1392 O O . LEU A 1 185 ? 1.622 -14.831 0.005 1.00 94.12 185 LEU A O 1
ATOM 1396 N N . LYS A 1 186 ? 1.960 -12.983 1.240 1.00 96.81 186 LYS A N 1
ATOM 1397 C CA . LYS A 1 186 ? 1.561 -13.568 2.533 1.00 96.81 186 LYS A CA 1
ATOM 1398 C C . LYS A 1 186 ? 0.167 -13.137 2.970 1.00 96.81 186 LYS A C 1
ATOM 1400 O O . LYS A 1 186 ? -0.561 -13.931 3.566 1.00 96.81 186 LYS A O 1
ATOM 1405 N N . THR A 1 187 ? -0.222 -11.904 2.655 1.00 97.44 187 THR A N 1
ATOM 1406 C CA . THR A 1 187 ? -1.548 -11.372 2.983 1.00 97.44 187 THR A CA 1
ATOM 1407 C C . THR A 1 187 ? -2.106 -10.495 1.864 1.00 97.44 187 THR A C 1
ATOM 1409 O O . THR A 1 187 ? -1.509 -10.338 0.802 1.00 97.44 187 THR A O 1
ATOM 1412 N N . SER A 1 188 ? -3.311 -9.983 2.077 1.00 95.88 188 SER A N 1
ATOM 1413 C CA . SER A 1 188 ? -4.091 -9.207 1.113 1.00 95.88 188 SER A CA 1
ATOM 1414 C C . SER A 1 188 ? -4.753 -8.031 1.812 1.00 95.88 188 SER A C 1
ATOM 1416 O O . SER A 1 188 ? -4.998 -8.088 3.019 1.00 95.88 188 SER A O 1
ATOM 1418 N N . THR A 1 189 ? -5.120 -7.009 1.046 1.00 95.44 189 THR A N 1
ATOM 1419 C CA . THR A 1 189 ? -5.815 -5.823 1.555 1.00 95.44 189 THR A CA 1
ATOM 1420 C C . THR A 1 189 ? -7.112 -6.171 2.287 1.00 95.44 189 THR A C 1
ATOM 1422 O O . THR A 1 189 ? -7.449 -5.567 3.302 1.00 95.44 189 THR A O 1
ATOM 1425 N N . GLU A 1 190 ? -7.812 -7.210 1.836 1.00 95.75 190 GLU A N 1
ATOM 1426 C CA . GLU A 1 190 ? -9.065 -7.675 2.429 1.00 95.75 190 GLU A CA 1
ATOM 1427 C C . GLU A 1 190 ? -8.842 -8.360 3.783 1.00 95.75 190 GLU A C 1
ATOM 1429 O O . GLU A 1 190 ? -9.604 -8.127 4.720 1.00 95.75 190 GLU A O 1
ATOM 1434 N N . LYS A 1 191 ? -7.784 -9.171 3.912 1.00 97.25 191 LYS A N 1
ATOM 1435 C CA . LYS A 1 191 ? -7.419 -9.826 5.182 1.00 97.25 191 LYS A CA 1
ATOM 1436 C C . LYS A 1 191 ? -6.983 -8.810 6.233 1.00 97.25 191 LYS A C 1
ATOM 1438 O O . LYS A 1 191 ? -7.459 -8.857 7.361 1.00 97.25 191 LYS A O 1
ATOM 1443 N N . ILE A 1 192 ? -6.167 -7.834 5.838 1.00 97.94 192 ILE A N 1
ATOM 1444 C CA . ILE A 1 192 ? -5.757 -6.738 6.721 1.00 97.94 192 ILE A CA 1
ATOM 1445 C C . ILE A 1 192 ? -6.981 -5.923 7.162 1.00 97.94 192 ILE A C 1
ATOM 1447 O O . ILE A 1 192 ? -7.136 -5.627 8.347 1.00 97.94 192 ILE A O 1
ATOM 1451 N N . ALA A 1 193 ? -7.894 -5.605 6.239 1.00 97.50 193 ALA A N 1
ATOM 1452 C CA . ALA A 1 193 ? -9.140 -4.927 6.584 1.00 97.50 193 ALA A CA 1
ATOM 1453 C C . ALA A 1 193 ? -10.001 -5.754 7.553 1.00 97.50 193 ALA A C 1
ATOM 1455 O O . ALA A 1 193 ? -10.579 -5.197 8.485 1.00 97.50 193 ALA A O 1
ATOM 1456 N N . ALA A 1 194 ? -10.062 -7.077 7.376 1.00 97.38 194 ALA A N 1
ATOM 1457 C CA . ALA A 1 194 ? -10.757 -7.974 8.294 1.00 97.38 194 ALA A CA 1
ATOM 1458 C C . ALA A 1 194 ? -10.122 -7.980 9.696 1.00 97.38 194 ALA A C 1
ATOM 1460 O O . ALA A 1 194 ? -10.853 -7.931 10.683 1.00 97.38 194 ALA A O 1
ATOM 1461 N N . ALA A 1 195 ? -8.788 -7.954 9.792 1.00 97.75 195 ALA A N 1
ATOM 1462 C CA . ALA A 1 195 ? -8.078 -7.830 11.065 1.00 97.75 195 ALA A CA 1
ATOM 1463 C C . ALA A 1 195 ? -8.386 -6.497 11.770 1.00 97.75 195 ALA A C 1
ATOM 1465 O O . ALA A 1 195 ? -8.585 -6.459 12.981 1.00 97.75 195 ALA A O 1
ATOM 1466 N N . ILE A 1 196 ? -8.503 -5.392 11.027 1.00 97.88 196 ILE A N 1
ATOM 1467 C CA . ILE A 1 196 ? -8.945 -4.110 11.602 1.00 97.88 196 ILE A CA 1
ATOM 1468 C C . ILE A 1 196 ? -10.402 -4.216 12.085 1.00 97.88 196 ILE A C 1
ATOM 1470 O O . ILE A 1 196 ? -10.712 -3.807 13.205 1.00 97.88 196 ILE A O 1
ATOM 1474 N N . ASN A 1 197 ? -11.284 -4.805 11.275 1.00 97.31 197 ASN A N 1
ATOM 1475 C CA . ASN A 1 197 ? -12.713 -4.961 11.569 1.00 97.31 197 ASN A CA 1
ATOM 1476 C C . ASN A 1 197 ? -13.016 -5.962 12.699 1.00 97.31 197 ASN A C 1
ATOM 1478 O O . ASN A 1 197 ? -14.146 -6.004 13.178 1.00 97.31 197 ASN A O 1
ATOM 1482 N N . SER A 1 198 ? -12.042 -6.767 13.145 1.00 97.56 198 SER A N 1
ATOM 1483 C CA . SER A 1 198 ? -12.196 -7.596 14.350 1.00 97.56 198 SER A CA 1
ATOM 1484 C C . SER A 1 198 ? -12.082 -6.782 15.645 1.00 97.56 198 SER A C 1
ATOM 1486 O O . SER A 1 198 ? -12.266 -7.313 16.739 1.00 97.56 198 SER A O 1
ATOM 1488 N N . THR A 1 199 ? -11.724 -5.502 15.542 1.00 97.31 199 THR A N 1
ATOM 1489 C CA . THR A 1 199 ? -11.777 -4.535 16.641 1.00 97.31 199 THR A CA 1
ATOM 1490 C C . THR A 1 199 ? -13.124 -3.797 16.635 1.00 97.31 199 THR A C 1
ATOM 1492 O O . THR A 1 199 ? -13.905 -3.949 15.701 1.00 97.31 199 THR A O 1
ATOM 1495 N N . PRO A 1 200 ? -13.418 -2.936 17.627 1.00 97.50 200 PRO A N 1
ATOM 1496 C CA . PRO A 1 200 ? -14.595 -2.061 17.573 1.00 97.50 200 PRO A CA 1
ATOM 1497 C C . PRO A 1 200 ? -14.582 -0.998 16.452 1.00 97.50 200 PRO A C 1
ATOM 1499 O O . PRO A 1 200 ? -15.489 -0.171 16.402 1.00 97.50 200 PRO A O 1
ATOM 1502 N N . CYS A 1 201 ? -13.554 -0.965 15.597 1.00 96.75 201 CYS A N 1
ATOM 1503 C CA . CYS A 1 201 ? -13.419 -0.018 14.490 1.00 96.75 201 CYS A CA 1
ATOM 1504 C C . CYS A 1 201 ? -13.812 -0.651 13.143 1.00 96.75 201 CYS A C 1
ATOM 1506 O O . CYS A 1 201 ? -13.796 -1.872 13.000 1.00 96.75 201 CYS A O 1
ATOM 1508 N N . ARG A 1 202 ? -14.112 0.175 12.130 1.00 96.62 202 ARG A N 1
ATOM 1509 C CA . ARG A 1 202 ? -14.556 -0.285 10.803 1.00 96.62 202 ARG A CA 1
ATOM 1510 C C . ARG A 1 202 ? -13.797 0.379 9.657 1.00 96.62 202 ARG A C 1
ATOM 1512 O O . ARG A 1 202 ? -13.742 1.600 9.567 1.00 96.62 202 ARG A O 1
ATOM 1519 N N . VAL A 1 203 ? -13.275 -0.405 8.719 1.00 96.50 203 VAL A N 1
ATOM 1520 C CA . VAL A 1 203 ? -12.678 0.104 7.475 1.00 96.50 203 VAL A CA 1
ATOM 1521 C C . VAL A 1 203 ? -13.773 0.631 6.539 1.00 96.50 203 VAL A C 1
ATOM 1523 O O . VAL A 1 203 ? -14.679 -0.104 6.153 1.00 96.50 203 VAL A O 1
ATOM 1526 N N . MET A 1 204 ? -13.678 1.906 6.149 1.00 89.25 204 MET A N 1
ATOM 1527 C CA . MET A 1 204 ? -14.674 2.593 5.308 1.00 89.25 204 MET A CA 1
ATOM 1528 C C . MET A 1 204 ? -14.456 2.377 3.810 1.00 89.25 204 MET A C 1
ATOM 1530 O O . MET A 1 204 ? -15.411 2.305 3.036 1.00 89.25 204 MET A O 1
ATOM 1534 N N . ARG A 1 205 ? -13.193 2.301 3.392 1.00 67.12 205 ARG A N 1
ATOM 1535 C CA . ARG A 1 205 ? -12.752 1.861 2.067 1.00 67.12 205 ARG A CA 1
ATOM 1536 C C . ARG A 1 205 ? -11.348 1.270 2.226 1.00 67.12 205 ARG A C 1
ATOM 1538 O O . ARG A 1 205 ? -10.517 1.969 2.812 1.00 67.12 205 ARG A O 1
ATOM 1545 N N . PRO A 1 206 ? -11.099 0.031 1.776 1.00 51.53 206 PRO A N 1
ATOM 1546 C CA . PRO A 1 206 ? -9.747 -0.404 1.462 1.00 51.53 206 PRO A CA 1
ATOM 1547 C C . PRO A 1 206 ? -9.233 0.321 0.211 1.00 51.53 206 PRO A C 1
ATOM 1549 O O . PRO A 1 206 ? -10.064 0.771 -0.623 1.00 51.53 206 PRO A O 1
#

Sequence (206 aa):
MKALFLFLFLCIANYSPGEEKKPVPSPPSEHEGAKQLCPLCKLPGRANLFAGTVSRCPLTCSKICCKGKSIVLVIEGIIDSNGASRINSALSGMEGVQPQNTGPDSSHVRIRYAPKKITKEKLRDIIRRCGFGITGEQETYAIEGLNTQALADKVEAALRKEPGITSIETVCPVNQKAIVVFDPLKTSTEKIAAAINSTPCRVMRP

Foldseek 3Di:
DDDDDDDDDDDDDDDDDDDDDDDDDDDDDDPPPPPPPDPVVPDPDCVVVPPDDPPPDDPPDPDLVVQWDKWKWFWPDWQAQVLLVQLCVLQVPADFKDWDDSHTPDRITMITGDCVRDPPVVSQVSSVVSVIHTPFIKDKFQKAPLQDVVLLVQLVVLLVPQPFFPDWPDRDNVRNMTITGGHCVTDDPVSSQVSNVVGPMHGPDD

Radius of gyration: 29.7 Å; chains: 1; bounding box: 83×52×76 Å

pLDDT: mean 79.49, std 22.8, range [30.91, 98.44]

Secondary structure (DSSP, 8-state):
---------------------PPPPPPP----------GGGGSPPGGGG--S---PPPTT--SHHHH-EEEEEEESS---HHHHHHHHHHHHTSTTEEEEE--TT-SEEEEEE-TTT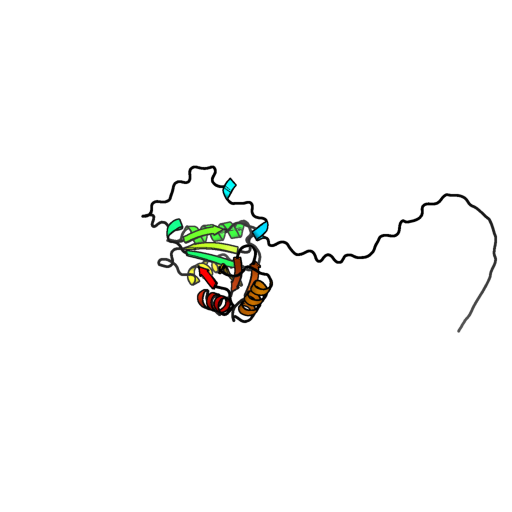--HHHHHHHHHHTT--EEEEEEEEEEET--SHHHHHHHHHHHHHSTTEEEEEEEETTTTEEEEEE-TTT--HHHHHHHHHTTT-EEEE-